Protein AF-A0A7S1WJ40-F1 (afdb_monomer_lite)

Sequence (270 aa):
IWEALALGEESLLKDADIDYFDWNGTHEKYGTPLIALVVGKATGQEVYDFATGTPEKLTERLNLMRLVLGKGASPHAKPPPQFSICKSWWKTEGDKEVENSRTPLVHFNDKSAYGVVASCLEALTNVEGDWKRELRFLRDAARILASYRPSGHAGGGLPRVPVAEGVVETWERVLSTSEGADVTIACRGGAQPAELRAHATVLRSASKVLRAMLSPAFREGSTARVEVDSDAAAVRLLLSVVYTGEEVDEADAPPDSLLAAVELAHQWDV

Radius of gyration: 26.81 Å; chains: 1; bounding box: 58×42×81 Å

Secondary structure (DSSP, 8-state):
-HHHHHHT-SHHHHTS--TTS-TT--BTTTBSHHHHHHH-EEETTEEESTTT--HHHHHHHHHHHHHHHHTT--TTPPPPTT---EE----EETTEEPTT-PPP-EE-TT--HHHHHHHHHHHHHTSSS--HHHHHHHHHHHHHHHT---TTTSSSPPPP----HHHHHHHHHHHH--TT--EEEEE-SSSS-EEEEE-HHHHHHH-HHHHHHTSTTSHHHHHTEEEESS-HHHHHHHHHHHHH-PPPPTTTS-HHHHHHHHHHHHHHT-

InterPro domains:
  IPR000210 BTB/POZ domain [PF00651] (179-263)
  IPR000210 BTB/POZ domain [PS50097] (181-246)
  IPR011333 SKP1/BTB/POZ domain superfamily [G3DSA:3.30.710.10] (164-270)
  IPR011333 SKP1/BTB/POZ domain superfamily [SSF54695] (168-261)

pLDDT: mean 90.67, std 10.85, range [34.91, 98.31]

Structure (mmCIF, N/CA/C/O backbone):
data_AF-A0A7S1WJ40-F1
#
_entry.id   AF-A0A7S1WJ40-F1
#
loop_
_atom_site.group_PDB
_atom_site.id
_atom_site.type_symbol
_atom_site.label_atom_id
_atom_site.label_alt_id
_atom_site.label_comp_id
_atom_site.label_asym_id
_atom_site.label_entity_id
_atom_site.label_seq_id
_atom_site.pdbx_PDB_ins_code
_atom_site.Cartn_x
_atom_site.Cartn_y
_atom_site.Cartn_z
_atom_site.occupancy
_atom_site.B_iso_or_equiv
_atom_site.auth_seq_id
_atom_site.auth_comp_id
_atom_site.auth_asym_id
_atom_site.auth_atom_id
_atom_site.pdbx_PDB_model_num
ATOM 1 N N . ILE A 1 1 ? -6.441 -4.301 -14.204 1.00 95.12 1 ILE A N 1
ATOM 2 C CA . ILE A 1 1 ? -5.456 -3.738 -13.244 1.00 95.12 1 ILE A CA 1
ATOM 3 C C . ILE A 1 1 ? -4.032 -4.225 -13.527 1.00 95.12 1 ILE A C 1
ATOM 5 O O . ILE A 1 1 ? -3.223 -3.402 -13.928 1.00 95.12 1 ILE A O 1
ATOM 9 N N . TRP A 1 2 ? -3.721 -5.527 -13.437 1.00 96.81 2 TRP A N 1
ATOM 10 C CA . TRP A 1 2 ? -2.373 -6.061 -13.732 1.00 96.81 2 TRP A CA 1
ATOM 11 C C . TRP A 1 2 ? -1.763 -5.587 -15.057 1.00 96.81 2 TRP A C 1
ATOM 13 O O . TRP A 1 2 ? -0.609 -5.168 -15.099 1.00 96.81 2 TRP A O 1
ATOM 23 N N . GLU A 1 3 ? -2.544 -5.609 -16.139 1.00 96.12 3 GLU A N 1
ATOM 24 C CA . GLU A 1 3 ? -2.061 -5.137 -17.438 1.00 96.12 3 GLU A CA 1
ATOM 25 C C . GLU A 1 3 ? -1.782 -3.633 -17.460 1.00 96.12 3 GLU A C 1
ATOM 27 O O . GLU A 1 3 ? -0.764 -3.225 -18.007 1.00 96.12 3 GLU A O 1
ATOM 32 N N . ALA A 1 4 ? -2.643 -2.824 -16.836 1.00 95.88 4 ALA A N 1
ATOM 33 C CA . ALA A 1 4 ? -2.462 -1.377 -16.733 1.00 95.88 4 ALA A CA 1
ATOM 34 C C . ALA A 1 4 ? -1.189 -1.029 -15.947 1.00 95.88 4 ALA A C 1
ATOM 36 O O . ALA A 1 4 ? -0.398 -0.197 -16.389 1.00 95.88 4 ALA A O 1
ATOM 37 N N . LEU A 1 5 ? -0.933 -1.744 -14.844 1.00 97.00 5 LEU A N 1
ATOM 38 C CA . LEU A 1 5 ? 0.307 -1.627 -14.073 1.00 97.00 5 LEU A CA 1
ATOM 39 C C . LEU A 1 5 ? 1.535 -1.986 -14.916 1.00 97.00 5 LEU A C 1
ATOM 41 O O . LEU A 1 5 ? 2.519 -1.255 -14.920 1.00 97.00 5 LEU A O 1
ATOM 45 N N . ALA A 1 6 ? 1.477 -3.082 -15.673 1.00 96.81 6 ALA A N 1
ATOM 46 C CA . ALA A 1 6 ? 2.592 -3.496 -16.519 1.00 96.81 6 ALA A CA 1
ATOM 47 C C . ALA A 1 6 ? 2.834 -2.535 -17.703 1.00 96.81 6 ALA A C 1
ATOM 49 O O . ALA A 1 6 ? 3.978 -2.305 -18.103 1.00 96.81 6 ALA A O 1
ATOM 50 N N . LEU A 1 7 ? 1.777 -1.930 -18.248 1.00 95.75 7 LEU A N 1
ATOM 51 C CA . LEU A 1 7 ? 1.877 -0.877 -19.264 1.00 95.75 7 LEU A CA 1
ATOM 52 C C . LEU A 1 7 ? 2.367 0.458 -18.680 1.00 95.75 7 LEU A C 1
ATOM 54 O O . LEU A 1 7 ? 3.010 1.229 -19.390 1.00 95.75 7 LEU A O 1
ATOM 58 N N . GLY A 1 8 ? 2.171 0.686 -17.379 1.00 95.25 8 GLY A N 1
ATOM 59 C CA . GLY A 1 8 ? 2.501 1.947 -16.720 1.00 95.25 8 GLY A CA 1
ATOM 60 C C . GLY A 1 8 ? 1.517 3.068 -17.055 1.00 95.25 8 GLY A C 1
ATOM 61 O O . GLY A 1 8 ? 1.914 4.226 -17.051 1.00 95.25 8 GLY A O 1
ATOM 62 N N . GLU A 1 9 ? 0.267 2.720 -17.371 1.00 93.69 9 GLU A N 1
ATOM 63 C CA . GLU A 1 9 ? -0.777 3.650 -17.818 1.00 93.69 9 GLU A CA 1
ATOM 64 C C . GLU A 1 9 ? -1.694 4.027 -16.650 1.00 93.69 9 GLU A C 1
ATOM 66 O O . GLU A 1 9 ? -2.553 3.244 -16.239 1.00 93.69 9 GLU A O 1
ATOM 71 N N . GLU A 1 10 ? -1.514 5.232 -16.105 1.00 92.31 10 GLU A N 1
ATOM 72 C CA . GLU A 1 10 ? -2.291 5.711 -14.952 1.00 92.31 10 GLU A CA 1
ATOM 73 C C . GLU A 1 10 ? -3.770 5.933 -15.291 1.00 92.31 10 GLU A C 1
ATOM 75 O O . GLU A 1 10 ? -4.644 5.669 -14.466 1.00 92.31 10 GLU A O 1
ATOM 80 N N . SER A 1 11 ? -4.064 6.358 -16.521 1.00 93.19 11 SER A N 1
ATOM 81 C CA . SER A 1 11 ? -5.431 6.572 -17.013 1.00 93.19 11 SER A CA 1
ATOM 82 C C . SER A 1 11 ? -6.296 5.315 -16.895 1.00 93.19 11 SER A C 1
ATOM 84 O O . SER A 1 11 ? -7.415 5.390 -16.402 1.00 93.19 11 SER A O 1
ATOM 86 N N . LEU A 1 12 ? -5.745 4.145 -17.233 1.00 93.00 12 LEU A N 1
ATOM 87 C CA . LEU A 1 12 ? -6.455 2.864 -17.167 1.00 93.00 12 LEU A CA 1
ATOM 88 C C . LEU A 1 12 ? -6.799 2.421 -15.737 1.00 93.00 12 LEU A C 1
ATOM 90 O O . LEU A 1 12 ? -7.616 1.518 -15.565 1.00 93.00 12 LEU A O 1
ATOM 94 N N . LEU A 1 13 ? -6.154 2.997 -14.717 1.00 92.38 13 LEU A N 1
ATOM 95 C CA . LEU A 1 13 ? -6.481 2.732 -13.315 1.00 92.38 13 LEU A CA 1
ATOM 96 C C . LEU A 1 13 ? -7.493 3.724 -12.745 1.00 92.38 13 LEU A C 1
ATOM 98 O O . LEU A 1 13 ? -8.192 3.357 -11.811 1.00 92.38 13 LEU A O 1
ATOM 102 N N . LYS A 1 14 ? -7.593 4.942 -13.292 1.00 89.06 14 LYS A N 1
ATOM 103 C CA . LYS A 1 14 ? -8.571 5.948 -12.836 1.00 89.06 14 LYS A CA 1
ATOM 104 C C . LYS A 1 14 ? -10.009 5.518 -13.097 1.00 89.06 14 LYS A C 1
ATOM 106 O O . LYS A 1 14 ? -10.880 5.803 -12.287 1.00 89.06 14 LYS A O 1
ATOM 111 N N . ASP A 1 15 ? -10.223 4.807 -14.198 1.00 85.88 15 ASP A N 1
ATOM 112 C CA . ASP A 1 15 ? -11.547 4.326 -14.598 1.00 85.88 15 ASP A CA 1
ATOM 113 C C . ASP A 1 15 ? -11.895 2.955 -13.989 1.00 85.88 15 ASP A C 1
ATOM 115 O O . ASP A 1 15 ? -13.005 2.455 -14.169 1.00 85.88 15 ASP A O 1
ATOM 119 N N . ALA A 1 16 ? -10.946 2.315 -13.299 1.00 89.50 16 ALA A N 1
ATOM 120 C CA . ALA A 1 16 ? -11.142 1.011 -12.683 1.00 89.50 16 ALA A CA 1
ATOM 121 C C . ALA A 1 16 ? -11.505 1.159 -11.201 1.00 89.50 16 ALA A C 1
ATOM 123 O O . ALA A 1 16 ? -10.914 1.962 -10.486 1.00 89.50 16 ALA A O 1
ATOM 124 N N . ASP A 1 17 ? -12.418 0.316 -10.719 1.00 88.75 17 ASP A N 1
ATOM 125 C CA . ASP A 1 17 ? -12.602 0.119 -9.283 1.00 88.75 17 ASP A CA 1
ATOM 126 C C . ASP A 1 17 ? -11.384 -0.642 -8.732 1.00 88.75 17 ASP A C 1
ATOM 128 O O . ASP A 1 17 ? -11.223 -1.852 -8.931 1.00 88.75 17 ASP A O 1
ATOM 132 N N . ILE A 1 18 ? -10.456 0.112 -8.141 1.00 92.56 18 ILE A N 1
ATOM 133 C CA . ILE A 1 18 ? -9.177 -0.393 -7.634 1.00 92.56 18 ILE A CA 1
ATOM 134 C C . ILE A 1 18 ? -9.188 -0.645 -6.123 1.00 92.56 18 ILE A C 1
ATOM 136 O O . ILE A 1 18 ? -8.170 -1.085 -5.582 1.00 92.56 18 ILE A O 1
ATOM 140 N N . ASP A 1 19 ? -10.298 -0.371 -5.437 1.00 87.00 19 ASP A N 1
ATOM 141 C CA . ASP A 1 19 ? -10.362 -0.469 -3.975 1.00 87.00 19 ASP A CA 1
ATOM 142 C C . ASP A 1 19 ? -10.437 -1.926 -3.502 1.00 87.00 19 ASP A C 1
ATOM 144 O O . ASP A 1 19 ? -9.882 -2.269 -2.461 1.00 87.00 19 ASP A O 1
ATOM 148 N N . TYR A 1 20 ? -10.985 -2.817 -4.332 1.00 85.94 20 TYR A N 1
ATOM 149 C CA . TYR A 1 20 ? -11.015 -4.263 -4.079 1.00 85.94 20 TYR A CA 1
ATOM 150 C C . TYR A 1 20 ? -9.782 -5.015 -4.593 1.00 85.94 20 TYR A C 1
ATOM 152 O O . TYR A 1 20 ? -9.710 -6.243 -4.493 1.00 85.94 20 TYR A O 1
ATOM 160 N N . PHE A 1 21 ? -8.821 -4.319 -5.199 1.00 93.50 21 PHE A N 1
ATOM 161 C CA . PHE A 1 21 ? -7.644 -4.975 -5.746 1.00 93.50 21 PHE A CA 1
ATOM 162 C C . PHE A 1 21 ? -6.661 -5.357 -4.637 1.00 93.50 21 PHE A C 1
ATOM 164 O O . PHE A 1 21 ? -6.242 -4.519 -3.842 1.00 93.50 21 PHE A O 1
ATOM 171 N N . ASP A 1 22 ? -6.237 -6.620 -4.618 1.00 92.44 22 ASP A N 1
ATOM 172 C CA . ASP A 1 22 ? -5.199 -7.080 -3.699 1.00 92.44 22 ASP A CA 1
ATOM 173 C C . ASP A 1 22 ? -3.820 -6.546 -4.125 1.00 92.44 22 ASP A C 1
ATOM 175 O O . ASP A 1 22 ? -3.121 -7.123 -4.963 1.00 92.44 22 ASP A O 1
ATOM 179 N N . TRP A 1 23 ? -3.412 -5.430 -3.520 1.00 93.88 23 TRP A N 1
ATOM 180 C CA . TRP A 1 23 ? -2.129 -4.766 -3.766 1.00 93.88 23 TRP A CA 1
ATOM 181 C C . TRP A 1 23 ? -0.905 -5.557 -3.279 1.00 93.88 23 TRP A C 1
ATOM 183 O O . TRP A 1 23 ? 0.221 -5.241 -3.670 1.00 93.88 23 TRP A O 1
ATOM 193 N N . ASN A 1 24 ? -1.103 -6.599 -2.467 1.00 93.00 24 ASN A N 1
ATOM 194 C CA . ASN A 1 24 ? -0.064 -7.568 -2.101 1.00 93.00 24 ASN A CA 1
ATOM 195 C C . ASN A 1 24 ? -0.216 -8.902 -2.843 1.00 93.00 24 ASN A C 1
ATOM 197 O O . ASN A 1 24 ? 0.594 -9.812 -2.644 1.00 93.00 24 ASN A O 1
ATOM 201 N N . GLY A 1 25 ? -1.207 -8.990 -3.729 1.00 93.31 25 GLY A N 1
ATOM 202 C CA . GLY A 1 25 ? -1.486 -10.156 -4.539 1.00 93.31 25 GLY A CA 1
ATOM 203 C C . GLY A 1 25 ? -0.318 -10.519 -5.445 1.00 93.31 25 GLY A C 1
ATOM 204 O O . GLY A 1 25 ? 0.554 -9.710 -5.778 1.00 93.31 25 GLY A O 1
ATOM 205 N N . THR A 1 26 ? -0.311 -11.775 -5.870 1.00 96.69 26 THR A N 1
ATOM 206 C CA . THR A 1 26 ? 0.706 -12.320 -6.767 1.00 96.69 26 THR A CA 1
ATOM 207 C C . THR A 1 26 ? 0.071 -12.803 -8.064 1.00 96.69 26 THR A C 1
ATOM 209 O O . THR A 1 26 ? -1.088 -13.209 -8.096 1.00 96.69 26 THR A O 1
ATOM 212 N N . HIS A 1 27 ? 0.826 -12.738 -9.158 1.00 97.44 27 HIS A N 1
ATOM 213 C CA . HIS A 1 27 ? 0.365 -13.116 -10.487 1.00 97.44 27 HIS A CA 1
ATOM 214 C C . HIS A 1 27 ? 1.464 -13.858 -11.249 1.00 97.44 27 HIS A C 1
ATOM 216 O O . HIS A 1 27 ? 2.591 -13.377 -11.351 1.00 97.44 27 HIS A O 1
ATOM 222 N N . GLU A 1 28 ? 1.131 -14.990 -11.870 1.00 96.94 28 GLU A N 1
ATOM 223 C CA . GLU A 1 28 ? 2.096 -15.862 -12.563 1.00 96.94 28 GLU A CA 1
ATOM 224 C C . GLU A 1 28 ? 2.873 -15.135 -13.670 1.00 96.94 28 GLU A C 1
ATOM 226 O O . GLU A 1 28 ? 4.070 -15.326 -13.833 1.00 96.94 28 GLU A O 1
ATOM 231 N N . LYS A 1 29 ? 2.205 -14.246 -14.413 1.00 96.56 29 LYS A N 1
ATOM 232 C CA . LYS A 1 29 ? 2.824 -13.448 -15.488 1.00 96.56 29 LYS A CA 1
ATOM 233 C C . LYS A 1 29 ? 3.527 -12.160 -15.036 1.00 96.56 29 LYS A C 1
ATOM 235 O O . LYS A 1 29 ? 4.477 -11.735 -15.684 1.00 96.56 29 LYS A O 1
ATOM 240 N N . TYR A 1 30 ? 3.041 -11.506 -13.981 1.00 97.12 30 TYR A N 1
ATOM 241 C CA . TYR A 1 30 ? 3.430 -10.127 -13.641 1.00 97.12 30 TYR A CA 1
ATOM 242 C C . TYR A 1 30 ? 4.177 -10.015 -12.306 1.00 97.12 30 TYR A C 1
ATOM 244 O O . TYR A 1 30 ? 4.734 -8.963 -12.003 1.00 97.12 30 TYR A O 1
ATOM 252 N N . GLY A 1 31 ? 4.230 -11.095 -11.525 1.00 97.44 31 GLY A N 1
ATOM 253 C CA . GLY A 1 31 ? 4.861 -11.121 -10.216 1.00 97.44 31 GLY A CA 1
ATOM 254 C C . GLY A 1 31 ? 3.986 -10.418 -9.187 1.00 97.44 31 GLY A C 1
ATOM 255 O O . GLY A 1 31 ? 2.873 -10.860 -8.926 1.00 97.44 31 GLY A O 1
ATOM 256 N N . THR A 1 32 ? 4.485 -9.333 -8.606 1.00 97.88 32 THR A N 1
ATOM 257 C CA . THR A 1 32 ? 3.731 -8.447 -7.702 1.00 97.88 32 THR A CA 1
ATOM 258 C C . THR A 1 32 ? 3.386 -7.131 -8.411 1.00 97.88 32 THR A C 1
ATOM 260 O O . THR A 1 32 ? 3.992 -6.831 -9.445 1.00 97.88 32 THR A O 1
ATOM 263 N N . PRO A 1 33 ? 2.455 -6.301 -7.899 1.00 97.94 33 PRO A N 1
ATOM 264 C CA . PRO A 1 33 ? 2.061 -5.054 -8.568 1.00 97.94 33 PRO A CA 1
ATOM 265 C C . PRO A 1 33 ? 3.244 -4.110 -8.829 1.00 97.94 33 PRO A C 1
ATOM 267 O O . PRO A 1 33 ? 3.354 -3.506 -9.896 1.00 97.94 33 PRO A O 1
ATOM 270 N N . LEU A 1 34 ? 4.184 -4.044 -7.881 1.00 98.12 34 LEU A N 1
ATOM 271 C CA . LEU A 1 34 ? 5.411 -3.256 -8.011 1.00 98.12 34 LEU A CA 1
ATOM 272 C C . LEU A 1 34 ? 6.397 -3.870 -9.014 1.00 98.12 34 LEU A C 1
ATOM 274 O O . LEU A 1 34 ? 7.020 -3.135 -9.779 1.00 98.12 34 LEU A O 1
ATOM 278 N N . ILE A 1 35 ? 6.523 -5.203 -9.064 1.00 98.19 35 ILE A N 1
ATOM 279 C CA . ILE A 1 35 ? 7.350 -5.877 -10.080 1.00 98.19 35 ILE A CA 1
ATOM 280 C C . ILE A 1 35 ? 6.783 -5.618 -11.479 1.00 98.19 35 ILE A C 1
ATOM 282 O O . ILE A 1 35 ? 7.554 -5.309 -12.386 1.00 98.19 35 ILE A O 1
ATOM 286 N N . ALA A 1 36 ? 5.459 -5.660 -11.649 1.00 97.94 36 ALA A N 1
ATOM 287 C CA . ALA A 1 36 ? 4.796 -5.363 -12.917 1.00 97.94 36 ALA A CA 1
ATOM 288 C C . ALA A 1 36 ? 5.160 -3.960 -13.439 1.00 97.94 36 ALA A C 1
ATOM 290 O O . ALA A 1 36 ? 5.503 -3.810 -14.612 1.00 97.94 36 ALA A O 1
ATOM 291 N N . LEU A 1 37 ? 5.166 -2.950 -12.561 1.00 97.62 37 LEU A N 1
ATOM 292 C CA . LEU A 1 37 ? 5.535 -1.569 -12.900 1.00 97.62 37 LEU A CA 1
ATOM 293 C C . LEU A 1 37 ? 7.007 -1.410 -13.301 1.00 97.62 37 LEU A C 1
ATOM 295 O O . LEU A 1 37 ? 7.314 -0.620 -14.197 1.00 97.62 37 LEU A O 1
ATOM 299 N N . VAL A 1 38 ? 7.919 -2.139 -12.648 1.00 96.75 38 VAL A N 1
ATOM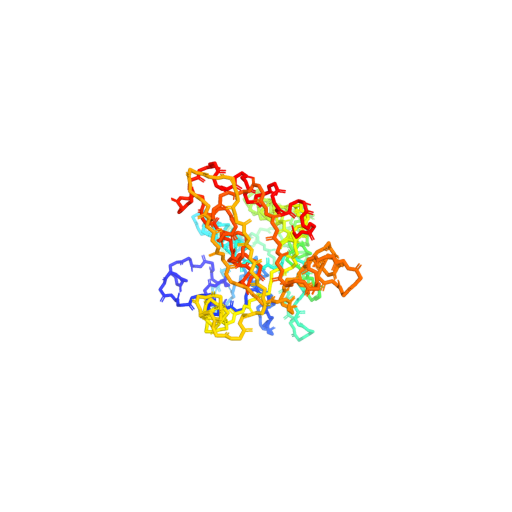 300 C CA . VAL A 1 38 ? 9.357 -2.075 -12.955 1.00 96.75 38 VAL A CA 1
ATOM 301 C C . VAL A 1 38 ? 9.678 -2.855 -14.228 1.00 96.75 38 VAL A C 1
ATOM 303 O O . VAL A 1 38 ? 10.334 -2.331 -15.121 1.00 96.75 38 VAL A O 1
ATOM 306 N N . VAL A 1 39 ? 9.230 -4.107 -14.327 1.00 95.94 39 VAL A N 1
ATOM 307 C CA . VAL A 1 39 ? 9.586 -5.001 -15.439 1.00 95.94 39 VAL A CA 1
ATOM 308 C C . VAL A 1 39 ? 8.837 -4.629 -16.714 1.00 95.94 39 VAL A C 1
ATOM 310 O O . VAL A 1 39 ? 9.395 -4.741 -17.805 1.00 95.94 39 VAL A O 1
ATOM 313 N N . GLY A 1 40 ? 7.595 -4.168 -16.595 1.00 95.19 40 GLY A N 1
ATOM 314 C CA . GLY A 1 40 ? 6.777 -3.770 -17.727 1.00 95.19 40 GLY A CA 1
ATOM 315 C C . GLY A 1 40 ? 6.132 -4.933 -18.494 1.00 95.19 40 GLY A C 1
ATOM 316 O O . GLY A 1 40 ? 6.102 -6.073 -18.027 1.00 95.19 40 GLY A O 1
ATOM 317 N N . LYS A 1 41 ? 5.611 -4.655 -19.694 1.00 94.50 41 LYS A N 1
ATOM 318 C CA . LYS A 1 41 ? 4.922 -5.625 -20.570 1.00 94.50 41 LYS A CA 1
ATOM 319 C C . LYS A 1 41 ? 5.548 -5.627 -21.963 1.00 94.50 41 LYS A C 1
ATOM 321 O O . LYS A 1 41 ? 5.903 -4.577 -22.480 1.00 94.50 41 LYS A O 1
ATOM 326 N N . ALA A 1 42 ? 5.654 -6.797 -22.583 1.00 89.06 42 ALA A N 1
ATOM 327 C CA . ALA A 1 42 ? 5.902 -6.915 -24.019 1.00 89.06 42 ALA A CA 1
ATOM 328 C C . ALA A 1 42 ? 4.596 -7.321 -24.716 1.00 89.06 42 ALA A C 1
ATOM 330 O O . ALA A 1 42 ? 3.915 -8.246 -24.259 1.00 89.06 42 ALA A O 1
ATOM 331 N N . THR A 1 43 ? 4.244 -6.623 -25.794 1.00 87.75 43 THR A N 1
ATOM 332 C CA . THR A 1 43 ? 3.016 -6.834 -26.564 1.00 87.75 43 THR A CA 1
ATOM 333 C C . THR A 1 43 ? 3.359 -6.848 -28.054 1.00 87.75 43 THR A C 1
ATOM 335 O O . THR A 1 43 ? 3.524 -5.806 -28.679 1.00 87.75 43 THR A O 1
ATOM 338 N N . GLY A 1 44 ? 3.496 -8.043 -28.635 1.00 87.12 44 GLY A N 1
ATOM 339 C CA . GLY A 1 44 ? 3.899 -8.187 -30.036 1.00 87.12 44 GLY A CA 1
ATOM 340 C C . GLY A 1 44 ? 5.315 -7.659 -30.277 1.00 87.12 44 GLY A C 1
ATOM 341 O O . GLY A 1 44 ? 6.267 -8.187 -29.708 1.00 87.12 44 GLY A O 1
ATOM 342 N N . GLN A 1 45 ? 5.442 -6.632 -31.120 1.00 82.19 45 GLN A N 1
ATOM 343 C CA . GLN A 1 45 ? 6.720 -5.972 -31.421 1.00 82.19 45 GLN A CA 1
ATOM 344 C C . GLN A 1 45 ? 7.063 -4.838 -30.447 1.00 82.19 45 GLN A C 1
ATOM 346 O O . GLN A 1 45 ? 8.182 -4.333 -30.470 1.00 82.19 45 GLN A O 1
ATOM 351 N N . GLU A 1 46 ? 6.129 -4.444 -29.583 1.00 88.31 46 GLU A N 1
ATOM 352 C CA . GLU A 1 46 ? 6.316 -3.319 -28.676 1.00 88.31 46 GLU A CA 1
ATOM 353 C C . GLU A 1 46 ? 6.676 -3.799 -27.273 1.00 88.31 46 GLU A C 1
ATOM 355 O O . GLU A 1 46 ? 6.071 -4.721 -26.717 1.00 88.31 46 GLU A O 1
ATOM 360 N N . VAL A 1 47 ? 7.663 -3.142 -26.672 1.00 90.19 47 VAL A N 1
ATOM 361 C CA . VAL A 1 47 ? 8.044 -3.350 -25.277 1.00 90.19 47 VAL A CA 1
ATOM 362 C C . VAL A 1 47 ? 7.735 -2.070 -24.521 1.00 90.19 47 VAL A C 1
ATOM 364 O O . VAL A 1 47 ? 8.174 -0.994 -24.909 1.00 90.19 47 VAL A O 1
ATOM 367 N N . TYR A 1 48 ? 6.990 -2.204 -23.433 1.00 92.81 48 TYR A N 1
ATOM 368 C CA . TYR A 1 48 ? 6.588 -1.134 -22.532 1.00 92.81 48 TYR A CA 1
ATOM 369 C C . TYR A 1 48 ? 7.305 -1.342 -21.203 1.00 92.81 48 TYR A C 1
ATOM 371 O O . TYR A 1 48 ? 6.790 -2.033 -20.320 1.00 92.81 48 TYR A O 1
ATOM 379 N N . ASP A 1 49 ? 8.509 -0.795 -21.065 1.00 94.06 49 ASP A N 1
ATOM 380 C CA . ASP A 1 49 ? 9.271 -0.815 -19.818 1.00 94.06 49 ASP A CA 1
ATOM 381 C C . ASP A 1 49 ? 10.064 0.484 -19.616 1.00 94.06 49 ASP A C 1
ATOM 383 O O . ASP A 1 49 ? 9.869 1.476 -20.322 1.00 94.06 49 ASP A O 1
ATOM 387 N N . PHE A 1 50 ? 10.929 0.513 -18.601 1.00 93.88 50 PHE A N 1
ATOM 388 C CA . PHE A 1 50 ? 11.698 1.712 -18.282 1.00 93.88 50 PHE A CA 1
ATOM 389 C C . PHE A 1 50 ? 12.790 2.050 -19.312 1.00 93.88 50 PHE A C 1
ATOM 391 O O . PHE A 1 50 ? 13.299 3.170 -19.299 1.00 93.88 50 PHE A O 1
ATOM 398 N N . ALA A 1 51 ? 13.187 1.103 -20.168 1.00 93.31 51 ALA A N 1
ATOM 399 C CA . ALA A 1 51 ? 14.225 1.315 -21.172 1.00 93.31 51 ALA A CA 1
ATOM 400 C C . ALA A 1 51 ? 13.649 1.909 -22.464 1.00 93.31 51 ALA A C 1
ATOM 402 O O . ALA A 1 51 ? 14.307 2.721 -23.118 1.00 93.31 51 ALA A O 1
ATOM 403 N N . THR A 1 52 ? 12.414 1.545 -22.812 1.00 91.19 52 THR A N 1
ATOM 404 C CA . THR A 1 52 ? 11.724 2.029 -24.019 1.00 91.19 52 THR A CA 1
ATOM 405 C C . THR A 1 52 ? 10.810 3.231 -23.771 1.00 91.19 52 THR A C 1
ATOM 407 O O . THR A 1 52 ? 10.449 3.926 -24.718 1.00 91.19 52 THR A O 1
ATOM 410 N N . GLY A 1 53 ? 10.453 3.514 -22.514 1.00 90.38 53 GLY A N 1
ATOM 411 C CA . GLY A 1 53 ? 9.533 4.594 -22.155 1.00 90.38 53 GLY A CA 1
ATOM 412 C C . GLY A 1 53 ? 10.037 6.007 -22.481 1.00 90.38 53 GLY A C 1
ATOM 413 O O . GLY A 1 53 ? 11.225 6.326 -22.355 1.00 90.38 53 GLY A O 1
ATOM 414 N N . THR A 1 54 ? 9.105 6.890 -22.853 1.00 93.75 54 THR A N 1
ATOM 415 C CA . THR A 1 54 ? 9.357 8.339 -22.923 1.00 93.75 54 THR A CA 1
ATOM 416 C C . THR A 1 54 ? 9.513 8.926 -21.511 1.00 93.75 54 THR A C 1
ATOM 418 O O . THR A 1 54 ? 9.051 8.316 -20.542 1.00 93.75 54 THR A O 1
ATOM 421 N N . PRO A 1 55 ? 10.145 10.103 -21.338 1.00 94.38 55 PRO A N 1
ATOM 422 C CA . PRO A 1 55 ? 10.266 10.750 -20.026 1.00 94.38 55 PRO A CA 1
ATOM 423 C C . PRO A 1 55 ? 8.928 10.926 -19.286 1.00 94.38 55 PRO A C 1
ATOM 425 O O . PRO A 1 55 ? 8.864 10.771 -18.064 1.00 94.38 55 PRO A O 1
ATOM 428 N N . GLU A 1 56 ? 7.853 11.191 -20.024 1.00 94.50 56 GLU A N 1
ATOM 429 C CA . GLU A 1 56 ? 6.493 11.336 -19.501 1.00 94.50 56 GLU A CA 1
ATOM 430 C C . GLU A 1 56 ? 5.993 9.996 -18.955 1.00 94.50 56 GLU A C 1
ATOM 432 O O . GLU A 1 56 ? 5.590 9.915 -17.795 1.00 94.50 56 GLU A O 1
ATOM 437 N N . LYS A 1 57 ? 6.144 8.911 -19.729 1.00 94.31 57 LYS A N 1
ATOM 438 C CA . LYS A 1 57 ? 5.768 7.554 -19.300 1.00 94.31 57 LYS A CA 1
ATOM 439 C C . LYS A 1 57 ? 6.579 7.056 -18.109 1.00 94.31 57 LYS A C 1
ATOM 441 O O . LYS A 1 57 ? 6.052 6.357 -17.246 1.00 94.31 57 LYS A O 1
ATOM 446 N N . LEU A 1 58 ? 7.856 7.427 -18.018 1.00 95.62 58 LEU A N 1
ATOM 447 C CA . LEU A 1 58 ? 8.672 7.128 -16.839 1.00 95.62 58 LEU A CA 1
ATOM 448 C C . LEU A 1 58 ? 8.153 7.865 -15.600 1.00 95.62 58 LEU A C 1
ATOM 450 O O . LEU A 1 58 ? 8.114 7.285 -14.516 1.00 95.62 58 LEU A O 1
ATOM 454 N N . THR A 1 59 ? 7.715 9.113 -15.759 1.00 96.00 59 THR A N 1
ATOM 455 C CA . THR A 1 59 ? 7.128 9.903 -14.669 1.00 96.00 59 THR A CA 1
ATOM 456 C C . THR A 1 59 ? 5.795 9.308 -14.211 1.00 96.00 59 THR A C 1
ATOM 458 O O . THR A 1 59 ? 5.604 9.115 -13.009 1.00 96.00 59 THR A O 1
ATOM 461 N N . GLU A 1 60 ? 4.919 8.927 -15.146 1.00 95.62 60 GLU A N 1
ATOM 462 C CA . GLU A 1 60 ? 3.664 8.212 -14.859 1.00 95.62 60 GLU A CA 1
ATOM 463 C C . GLU A 1 60 ? 3.926 6.908 -14.093 1.00 95.62 60 GLU A C 1
ATOM 465 O O . GLU A 1 60 ? 3.311 6.661 -13.057 1.00 95.62 60 GLU A O 1
ATOM 470 N N . ARG A 1 61 ? 4.915 6.108 -14.510 1.00 97.06 61 ARG A N 1
ATOM 471 C CA . ARG A 1 61 ? 5.302 4.881 -13.789 1.00 97.06 61 ARG A CA 1
ATOM 472 C C . ARG A 1 61 ? 5.771 5.147 -12.361 1.00 97.06 61 ARG A C 1
ATOM 474 O O . ARG A 1 61 ? 5.423 4.383 -11.463 1.00 97.06 61 ARG A O 1
ATOM 481 N N . LEU A 1 62 ? 6.542 6.210 -12.124 1.00 97.50 62 LEU A N 1
ATOM 482 C CA . LEU A 1 62 ? 6.957 6.586 -10.768 1.00 97.50 62 LEU A CA 1
ATOM 483 C C . LEU A 1 62 ? 5.759 7.043 -9.920 1.00 97.50 62 LEU A C 1
ATOM 485 O O . LEU A 1 62 ? 5.688 6.704 -8.740 1.00 97.50 62 LEU A O 1
ATOM 489 N N . ASN A 1 63 ? 4.804 7.770 -10.504 1.00 96.25 63 ASN A N 1
ATOM 490 C CA . ASN A 1 63 ? 3.562 8.151 -9.824 1.00 96.25 63 ASN A CA 1
ATOM 491 C C . ASN A 1 63 ? 2.718 6.924 -9.473 1.00 96.25 63 ASN A C 1
ATOM 493 O O . ASN A 1 63 ? 2.270 6.798 -8.334 1.00 96.25 63 ASN A O 1
ATOM 497 N N . LEU A 1 64 ? 2.604 5.972 -10.397 1.00 96.88 64 LEU A N 1
ATOM 498 C CA . LEU A 1 64 ? 1.956 4.692 -10.147 1.00 96.88 64 LEU A CA 1
ATOM 499 C C . LEU A 1 64 ? 2.639 3.907 -9.031 1.00 96.88 64 LEU A C 1
ATOM 501 O O . LEU A 1 64 ? 1.949 3.391 -8.163 1.00 96.88 64 LEU A O 1
ATOM 505 N N . MET A 1 65 ? 3.973 3.860 -8.973 1.00 97.44 65 MET A N 1
ATOM 506 C CA . MET A 1 65 ? 4.658 3.215 -7.844 1.00 97.44 65 MET A CA 1
ATOM 507 C C . MET A 1 65 ? 4.282 3.853 -6.503 1.00 97.44 65 MET A C 1
ATOM 509 O O . MET A 1 65 ? 4.058 3.127 -5.538 1.00 97.44 65 MET A O 1
ATOM 513 N N . ARG A 1 66 ? 4.170 5.188 -6.433 1.00 95.38 66 ARG A N 1
ATOM 514 C CA . ARG A 1 66 ? 3.721 5.878 -5.210 1.00 95.38 66 ARG A CA 1
ATOM 515 C C . ARG A 1 66 ? 2.280 5.523 -4.855 1.00 95.38 66 ARG A C 1
ATOM 517 O O . ARG A 1 66 ? 2.016 5.233 -3.695 1.00 95.38 66 ARG A O 1
ATOM 524 N N . LEU A 1 67 ? 1.380 5.503 -5.839 1.00 93.81 67 LEU A N 1
ATOM 525 C CA . LEU A 1 67 ? -0.018 5.115 -5.645 1.00 93.81 67 LEU A CA 1
ATOM 526 C C . LEU A 1 67 ? -0.128 3.680 -5.112 1.00 93.81 67 LEU A C 1
ATOM 528 O O . LEU A 1 67 ? -0.791 3.441 -4.109 1.00 93.81 67 LEU A O 1
ATOM 532 N N . VAL A 1 68 ? 0.565 2.739 -5.754 1.00 94.50 68 VAL A N 1
ATOM 533 C CA . VAL A 1 68 ? 0.554 1.315 -5.397 1.00 94.50 68 VAL A CA 1
ATOM 534 C C . VAL A 1 68 ? 1.127 1.081 -3.996 1.00 94.50 68 VAL A C 1
ATOM 536 O O . VAL A 1 68 ? 0.558 0.311 -3.224 1.00 94.50 68 VAL A O 1
ATOM 539 N N . LEU A 1 69 ? 2.204 1.784 -3.625 1.00 92.94 69 LEU A N 1
ATOM 540 C CA . LEU A 1 69 ? 2.717 1.769 -2.249 1.00 92.94 69 LEU A CA 1
ATOM 541 C C . LEU A 1 69 ? 1.722 2.383 -1.256 1.00 92.94 69 LEU A C 1
ATOM 543 O O . LEU A 1 69 ? 1.519 1.818 -0.186 1.00 92.94 69 LEU A O 1
ATOM 547 N N . GLY A 1 70 ? 1.084 3.504 -1.607 1.00 90.62 70 GLY A N 1
ATOM 548 C CA . GLY A 1 70 ? 0.067 4.160 -0.777 1.00 90.62 70 GLY A CA 1
ATOM 549 C C . GLY A 1 70 ? -1.167 3.288 -0.539 1.00 90.62 70 GLY A C 1
ATOM 550 O O . GLY A 1 70 ? -1.764 3.344 0.529 1.00 90.62 70 GLY A O 1
ATOM 551 N N . LYS A 1 71 ? -1.496 2.412 -1.495 1.00 90.00 71 LYS A N 1
ATOM 552 C CA . LYS A 1 71 ? -2.539 1.387 -1.370 1.00 90.00 71 LYS A CA 1
ATOM 553 C C . LYS A 1 71 ? -2.075 0.113 -0.634 1.00 90.00 71 LYS A C 1
ATOM 555 O O . LYS A 1 71 ? -2.826 -0.851 -0.533 1.00 90.00 71 LYS A O 1
ATOM 560 N N . GLY A 1 72 ? -0.854 0.100 -0.093 1.00 89.50 72 GLY A N 1
ATOM 561 C CA . GLY A 1 72 ? -0.366 -0.944 0.812 1.00 89.50 72 GLY A CA 1
ATOM 562 C C . GLY A 1 72 ? 0.459 -2.056 0.164 1.00 89.50 72 GLY A C 1
ATOM 563 O O . GLY A 1 72 ? 0.795 -3.022 0.852 1.00 89.50 72 GLY A O 1
ATOM 564 N N . ALA A 1 73 ? 0.825 -1.949 -1.118 1.00 93.25 73 ALA A N 1
ATOM 565 C CA . ALA A 1 73 ? 1.700 -2.934 -1.749 1.00 93.25 73 ALA A CA 1
ATOM 566 C C . ALA A 1 73 ? 3.067 -2.996 -1.056 1.00 93.25 73 ALA A C 1
ATOM 568 O O . ALA A 1 73 ? 3.726 -1.976 -0.848 1.00 93.25 73 ALA A O 1
ATOM 569 N N . SER A 1 74 ? 3.538 -4.200 -0.747 1.00 93.75 74 SER A N 1
ATOM 570 C CA . SER A 1 74 ? 4.845 -4.394 -0.129 1.00 93.75 74 SER A CA 1
ATOM 571 C C . SER A 1 74 ? 5.958 -4.499 -1.181 1.00 93.75 74 SER A C 1
ATOM 573 O O . SER A 1 74 ? 5.925 -5.389 -2.036 1.00 93.75 74 SER A O 1
ATOM 575 N N . PRO A 1 75 ? 7.024 -3.679 -1.098 1.00 96.06 75 PRO A N 1
ATOM 576 C CA . PRO A 1 75 ? 8.194 -3.804 -1.966 1.00 96.06 75 PRO A CA 1
ATOM 577 C C . PRO A 1 75 ? 9.047 -5.039 -1.638 1.00 96.06 75 PRO A C 1
ATOM 579 O O . PRO A 1 75 ? 9.951 -5.383 -2.403 1.00 96.06 75 PRO A O 1
ATOM 582 N N . HIS A 1 76 ? 8.770 -5.699 -0.508 1.00 94.94 76 HIS A N 1
ATOM 583 C CA . HIS A 1 76 ? 9.412 -6.938 -0.070 1.00 94.94 76 HIS A CA 1
ATOM 584 C C . HIS A 1 76 ? 8.630 -8.189 -0.482 1.00 94.94 76 HIS A C 1
ATOM 586 O O . HIS A 1 76 ? 9.187 -9.284 -0.397 1.00 94.94 76 HIS A O 1
ATOM 592 N N . ALA A 1 77 ? 7.382 -8.040 -0.946 1.00 94.38 77 ALA A N 1
ATOM 593 C CA . ALA A 1 77 ? 6.599 -9.155 -1.457 1.00 94.38 77 ALA A CA 1
ATOM 594 C C . ALA A 1 77 ? 7.344 -9.841 -2.607 1.00 94.38 77 ALA A C 1
ATOM 596 O O . ALA A 1 77 ? 7.914 -9.189 -3.493 1.00 94.38 77 ALA A O 1
ATOM 597 N N . LYS A 1 78 ? 7.347 -11.172 -2.565 1.00 95.88 78 LYS A N 1
ATOM 598 C CA . LYS A 1 78 ? 7.966 -12.021 -3.576 1.00 95.88 78 LYS A CA 1
ATOM 599 C C . LYS A 1 78 ? 6.905 -12.524 -4.557 1.00 95.88 78 LYS A C 1
ATOM 601 O O . LYS A 1 78 ? 5.763 -12.743 -4.153 1.00 95.88 78 LYS A O 1
ATOM 606 N N . PRO A 1 79 ? 7.264 -12.694 -5.836 1.00 97.19 79 PRO A N 1
ATOM 607 C CA . PRO A 1 79 ? 6.364 -13.258 -6.828 1.00 97.19 79 PRO A CA 1
ATOM 608 C C . PRO A 1 79 ? 6.121 -14.755 -6.548 1.00 97.19 79 PRO A C 1
ATOM 610 O O . PRO A 1 79 ? 6.868 -15.366 -5.778 1.00 97.19 79 PRO A O 1
ATOM 613 N N . PRO A 1 80 ? 5.100 -15.372 -7.167 1.00 96.81 80 PRO A N 1
ATOM 614 C CA . PRO A 1 80 ? 4.816 -16.785 -6.958 1.00 96.81 80 PRO A CA 1
ATOM 615 C C . PRO A 1 80 ? 5.892 -17.653 -7.647 1.00 96.81 80 PRO A C 1
ATOM 617 O O . PRO A 1 80 ? 6.526 -17.185 -8.594 1.00 96.81 80 PRO A O 1
ATOM 620 N N . PRO A 1 81 ? 6.117 -18.917 -7.238 1.00 95.94 81 PRO A N 1
ATOM 621 C CA . PRO A 1 81 ? 7.173 -19.767 -7.808 1.00 95.94 81 PRO A CA 1
ATOM 622 C C . PRO A 1 81 ? 7.086 -19.976 -9.330 1.00 95.94 81 PRO A C 1
ATOM 624 O O . PRO A 1 81 ? 8.098 -20.231 -9.976 1.00 95.94 81 PRO A O 1
ATOM 627 N N . GLN A 1 82 ? 5.883 -19.872 -9.903 1.00 96.69 82 GLN A N 1
ATOM 628 C CA . GLN A 1 82 ? 5.621 -19.998 -11.340 1.00 96.69 82 GLN A CA 1
ATOM 629 C C . GLN A 1 82 ? 6.036 -18.750 -12.131 1.00 96.69 82 GLN A C 1
ATOM 631 O O . GLN A 1 82 ? 6.156 -18.813 -13.354 1.00 96.69 82 GLN A O 1
ATOM 636 N N . PHE A 1 83 ? 6.244 -17.613 -11.459 1.00 96.62 83 PHE A N 1
ATOM 637 C CA . PHE A 1 83 ? 6.672 -16.389 -12.120 1.00 96.62 83 PHE A CA 1
ATOM 638 C C . PHE A 1 83 ? 8.109 -16.521 -12.591 1.00 96.62 83 PHE A C 1
ATOM 640 O O . PHE A 1 83 ? 9.056 -16.509 -11.801 1.00 96.62 83 PHE A O 1
ATOM 647 N N . SER A 1 84 ? 8.248 -16.589 -13.912 1.00 95.31 84 SER A N 1
ATOM 648 C CA . SER A 1 84 ? 9.535 -16.614 -14.571 1.00 95.31 84 SER A CA 1
ATOM 649 C C . SER A 1 84 ? 9.585 -15.607 -15.695 1.00 95.31 84 SER A C 1
ATOM 651 O O . SER A 1 84 ? 9.006 -15.791 -16.763 1.00 95.31 84 SER A O 1
ATOM 653 N N . ILE A 1 85 ? 10.292 -14.512 -15.436 1.00 95.25 85 ILE A N 1
ATOM 654 C CA . ILE A 1 85 ? 10.603 -13.523 -16.452 1.00 95.25 85 ILE A CA 1
ATOM 655 C C . ILE A 1 85 ? 12.090 -13.197 -16.384 1.00 95.25 85 ILE A C 1
ATOM 657 O O . ILE A 1 85 ? 12.701 -13.128 -15.309 1.00 95.25 85 ILE A O 1
ATOM 661 N N . CYS A 1 86 ? 12.682 -13.038 -17.558 1.00 95.69 86 CYS A N 1
ATOM 662 C CA . CYS A 1 86 ? 14.049 -12.591 -17.723 1.00 95.69 86 CYS A CA 1
ATOM 663 C C . CYS A 1 86 ? 14.101 -11.513 -18.802 1.00 95.69 86 CYS A C 1
ATOM 665 O O . CYS A 1 86 ? 13.300 -11.521 -19.740 1.00 95.69 86 CYS A O 1
ATOM 667 N N . LYS A 1 87 ? 15.009 -10.550 -18.644 1.00 95.75 87 LYS A N 1
ATOM 668 C CA . LYS A 1 87 ? 15.188 -9.457 -19.604 1.00 95.75 87 LYS A CA 1
ATOM 669 C C . LYS A 1 87 ? 16.658 -9.137 -19.820 1.00 95.75 87 LYS A C 1
ATOM 671 O O . LYS A 1 87 ? 17.472 -9.263 -18.912 1.00 95.75 87 LYS A O 1
ATOM 676 N N . SER A 1 88 ? 16.961 -8.696 -21.030 1.00 95.56 88 SER A N 1
ATOM 677 C CA . SER A 1 88 ? 18.193 -7.997 -21.381 1.00 95.56 88 SER A CA 1
ATOM 678 C C . SER A 1 88 ? 17.808 -6.765 -22.187 1.00 95.56 88 SER A C 1
ATOM 680 O O . SER A 1 88 ? 16.856 -6.836 -22.967 1.00 95.56 88 SER A O 1
ATOM 682 N N . TRP A 1 89 ? 18.554 -5.682 -22.038 1.00 95.12 89 TRP A N 1
ATOM 683 C CA . TRP A 1 89 ? 18.353 -4.443 -22.781 1.00 95.12 89 TRP A CA 1
ATOM 684 C C . TRP A 1 89 ? 19.600 -4.124 -23.596 1.00 95.12 89 TRP A C 1
ATOM 686 O O . TRP A 1 89 ? 20.689 -4.583 -23.269 1.00 95.12 89 TRP A O 1
ATOM 696 N N . TRP A 1 90 ? 19.436 -3.359 -24.665 1.00 95.00 90 TRP A N 1
ATOM 697 C CA . TRP A 1 90 ? 20.518 -2.848 -25.505 1.00 95.00 90 TRP A CA 1
ATOM 698 C C . TRP A 1 90 ? 20.081 -1.505 -26.096 1.00 95.00 90 TRP A C 1
ATOM 700 O O . TRP A 1 90 ? 18.889 -1.182 -26.097 1.00 95.00 90 TRP A O 1
ATOM 710 N N . LYS A 1 91 ? 21.033 -0.693 -26.556 1.00 92.06 91 LYS A N 1
ATOM 711 C CA . LYS A 1 91 ? 20.748 0.569 -27.251 1.00 92.06 91 LYS A CA 1
ATOM 712 C C . LYS A 1 91 ? 20.747 0.329 -28.756 1.00 92.06 91 LYS A C 1
ATOM 714 O O . LYS A 1 91 ? 21.499 -0.499 -29.265 1.00 92.06 91 LYS A O 1
ATOM 719 N N . THR A 1 92 ? 19.917 1.079 -29.466 1.00 89.06 92 THR A N 1
ATOM 720 C CA . THR A 1 92 ? 19.858 1.071 -30.929 1.00 89.06 92 THR A CA 1
ATOM 721 C C . THR A 1 92 ? 20.099 2.478 -31.457 1.00 89.06 92 THR A C 1
ATOM 723 O O . THR A 1 92 ? 19.541 3.441 -30.929 1.00 89.06 92 THR A O 1
ATOM 726 N N . GLU A 1 93 ? 20.907 2.598 -32.504 1.00 85.69 93 GLU A N 1
ATOM 727 C CA . GLU A 1 93 ? 21.095 3.827 -33.274 1.00 85.69 93 GLU A CA 1
ATOM 728 C C . GLU A 1 93 ? 20.628 3.560 -34.712 1.00 85.69 93 GLU A C 1
ATOM 730 O O . GLU A 1 93 ? 21.272 2.839 -35.480 1.00 85.69 93 GLU A O 1
ATOM 735 N N . GLY A 1 94 ? 19.437 4.063 -35.052 1.00 85.12 94 GLY A N 1
ATOM 736 C CA . GLY A 1 94 ? 18.702 3.596 -36.231 1.00 85.12 94 GLY A CA 1
ATOM 737 C C . GLY A 1 94 ? 18.347 2.110 -36.101 1.00 85.12 94 GLY A C 1
ATOM 738 O O . GLY A 1 94 ? 17.868 1.679 -35.054 1.00 85.12 94 GLY A O 1
ATOM 739 N N . ASP A 1 95 ? 18.636 1.329 -37.143 1.00 79.25 95 ASP A N 1
ATOM 740 C CA . ASP A 1 95 ? 18.360 -0.117 -37.182 1.00 79.25 95 ASP A CA 1
ATOM 741 C C . ASP A 1 95 ? 19.505 -0.979 -36.616 1.00 79.25 95 ASP A C 1
ATOM 743 O O . ASP A 1 95 ? 19.454 -2.209 -36.686 1.00 79.25 95 ASP A O 1
ATOM 747 N N . LYS A 1 96 ? 20.574 -0.360 -36.094 1.00 83.19 96 LYS A N 1
ATOM 748 C CA . LYS A 1 96 ? 21.758 -1.075 -35.600 1.00 83.19 96 LYS A CA 1
ATOM 749 C C . LYS A 1 96 ? 21.837 -1.038 -34.082 1.00 83.19 96 LYS A C 1
ATOM 751 O O . LYS A 1 96 ? 21.674 0.008 -33.460 1.00 83.19 96 LYS A O 1
ATOM 756 N N . GLU A 1 97 ? 22.130 -2.193 -33.497 1.00 87.00 97 GLU A N 1
ATOM 757 C CA . GLU A 1 97 ? 22.503 -2.304 -32.090 1.00 87.00 97 GLU A CA 1
ATOM 758 C C . GLU A 1 97 ? 23.841 -1.594 -31.855 1.00 87.00 97 GLU A C 1
ATOM 760 O O . GLU A 1 97 ? 24.788 -1.754 -32.628 1.00 87.00 97 GLU A O 1
ATOM 765 N N . VAL A 1 98 ? 23.908 -0.792 -30.793 1.00 88.38 98 VAL A N 1
ATOM 766 C CA . VAL A 1 98 ? 25.151 -0.156 -30.356 1.00 88.38 98 VAL A CA 1
ATOM 767 C C . VAL A 1 98 ? 26.043 -1.238 -29.755 1.00 88.38 98 VAL A C 1
ATOM 769 O O . VAL A 1 98 ? 25.626 -1.952 -28.837 1.00 88.38 98 VAL A O 1
ATOM 772 N N . GLU A 1 99 ? 27.264 -1.354 -30.274 1.00 86.00 99 GLU A N 1
ATOM 773 C CA . GLU A 1 99 ? 28.244 -2.344 -29.828 1.00 86.00 99 GLU A CA 1
ATOM 774 C C . GLU A 1 99 ? 28.455 -2.262 -28.307 1.00 86.00 99 GLU A C 1
ATOM 776 O O . GLU A 1 99 ? 28.456 -1.178 -27.725 1.00 86.00 99 GLU A O 1
ATOM 781 N N . ASN A 1 100 ? 28.564 -3.424 -27.656 1.00 86.25 100 ASN A N 1
ATOM 782 C CA . ASN A 1 100 ? 28.734 -3.576 -26.204 1.00 86.25 100 ASN A CA 1
ATOM 783 C C . ASN A 1 100 ? 27.641 -2.956 -25.317 1.00 86.25 100 ASN A C 1
ATOM 785 O O . ASN A 1 100 ? 27.807 -2.925 -24.100 1.00 86.25 100 ASN A O 1
ATOM 789 N N . SER A 1 101 ? 26.511 -2.511 -25.878 1.00 91.94 101 SER A N 1
ATOM 790 C CA . SER A 1 101 ? 25.409 -1.958 -25.079 1.00 91.94 101 SER A CA 1
ATOM 791 C C . SER A 1 101 ? 24.489 -3.015 -24.475 1.00 91.94 101 SER A C 1
ATOM 793 O O . SER A 1 101 ? 23.623 -2.693 -23.662 1.00 91.94 101 SER A O 1
ATOM 795 N N . ARG A 1 102 ? 24.645 -4.284 -24.858 1.00 95.88 102 ARG A N 1
ATOM 796 C CA . ARG A 1 102 ? 23.761 -5.351 -24.403 1.00 95.88 102 ARG A CA 1
ATOM 797 C C . ARG A 1 102 ? 24.049 -5.764 -22.972 1.00 95.88 102 ARG A C 1
ATOM 799 O O . ARG A 1 102 ? 25.146 -6.200 -22.634 1.00 95.88 102 ARG A O 1
ATOM 806 N N . THR A 1 103 ? 23.019 -5.709 -22.143 1.00 96.31 103 THR A N 1
ATOM 807 C CA . THR A 1 103 ? 23.102 -6.129 -20.750 1.00 96.31 103 THR A CA 1
ATOM 808 C C . THR A 1 103 ? 23.099 -7.648 -20.626 1.00 96.31 103 THR A C 1
ATOM 810 O O . THR A 1 103 ? 22.495 -8.336 -21.460 1.00 96.31 103 THR A O 1
ATOM 813 N N . PRO A 1 104 ? 23.686 -8.202 -19.549 1.00 95.88 104 PRO A N 1
ATOM 814 C CA . PRO A 1 104 ? 23.484 -9.605 -19.220 1.00 95.88 104 PRO A CA 1
ATOM 815 C C . PRO A 1 104 ? 21.991 -9.915 -19.053 1.00 95.88 104 PRO A C 1
ATOM 817 O O . PRO A 1 104 ? 21.178 -9.034 -18.750 1.00 95.88 104 PRO A O 1
ATOM 820 N N . LEU A 1 105 ? 21.630 -11.184 -19.254 1.00 96.88 105 LEU A N 1
ATOM 821 C CA . LEU A 1 105 ? 20.271 -11.658 -19.022 1.00 96.88 105 LEU A CA 1
ATOM 822 C C . LEU A 1 105 ? 19.967 -11.617 -17.519 1.00 96.88 105 LEU A C 1
ATOM 824 O O . LEU A 1 105 ? 20.558 -12.352 -16.728 1.00 96.88 105 LEU A O 1
ATOM 828 N N . VAL A 1 106 ? 19.032 -10.760 -17.121 1.00 97.25 106 VAL A N 1
ATOM 829 C CA . VAL A 1 106 ? 18.616 -10.604 -15.729 1.00 97.25 106 VAL A CA 1
ATOM 830 C C . VAL A 1 106 ? 17.420 -11.500 -15.458 1.00 97.25 106 VAL A C 1
ATOM 832 O O . VAL A 1 106 ? 16.379 -11.360 -16.094 1.00 97.25 106 VAL A O 1
ATOM 835 N N . HIS A 1 107 ? 17.556 -12.398 -14.487 1.00 97.00 107 HIS A N 1
ATOM 836 C CA . HIS A 1 107 ? 16.466 -13.240 -14.001 1.00 97.00 107 HIS A CA 1
ATOM 837 C C . HIS A 1 107 ? 15.788 -12.592 -12.791 1.00 97.00 107 HIS A C 1
ATOM 839 O O . HIS A 1 107 ? 16.471 -12.158 -11.855 1.00 97.00 107 HIS A O 1
ATOM 845 N N . PHE A 1 108 ? 14.453 -12.564 -12.789 1.00 96.38 108 PHE A N 1
ATOM 846 C CA . PHE A 1 108 ? 13.652 -11.965 -11.711 1.00 96.38 108 PHE A CA 1
ATOM 847 C C . PHE A 1 108 ? 12.908 -12.985 -10.841 1.00 96.38 108 PHE A C 1
ATOM 849 O O . PHE A 1 108 ? 12.141 -12.594 -9.964 1.00 96.38 108 PHE A O 1
ATOM 856 N N . ASN A 1 109 ? 13.146 -14.283 -11.054 1.00 94.25 109 ASN A N 1
ATOM 857 C CA . ASN A 1 109 ? 12.585 -15.346 -10.218 1.00 94.25 109 ASN A CA 1
ATOM 858 C C . ASN A 1 109 ? 12.950 -15.106 -8.742 1.00 94.25 109 ASN A C 1
ATOM 860 O O . ASN A 1 109 ? 14.106 -14.800 -8.449 1.00 94.25 109 ASN A O 1
ATOM 864 N N . ASP A 1 110 ? 11.983 -15.250 -7.833 1.00 95.00 110 ASP A N 1
ATOM 865 C CA . ASP A 1 110 ? 12.155 -15.097 -6.373 1.00 95.00 110 ASP A CA 1
ATOM 866 C C . ASP A 1 110 ? 12.688 -13.722 -5.894 1.00 95.00 110 ASP A C 1
ATOM 868 O O . ASP A 1 110 ? 13.039 -13.535 -4.725 1.00 95.00 110 ASP A O 1
ATOM 872 N N . LYS A 1 111 ? 12.730 -12.712 -6.772 1.00 97.38 111 LYS A N 1
ATOM 873 C CA . LYS A 1 111 ? 13.156 -11.356 -6.407 1.00 97.38 111 LYS A CA 1
ATOM 874 C C . LYS A 1 111 ? 11.952 -10.498 -6.056 1.00 97.38 111 LYS A C 1
ATOM 876 O O . LYS A 1 111 ? 10.993 -10.422 -6.815 1.00 97.38 111 LYS A O 1
ATOM 881 N N . SER A 1 112 ? 12.033 -9.803 -4.927 1.00 97.62 112 SER A N 1
ATOM 882 C CA . SER A 1 112 ? 11.097 -8.730 -4.589 1.00 97.62 112 SER A CA 1
ATOM 883 C C . SER A 1 112 ? 11.284 -7.520 -5.512 1.00 97.62 112 SER A C 1
ATOM 885 O O . SER A 1 112 ? 12.265 -7.454 -6.257 1.00 97.62 112 SER A O 1
ATOM 887 N N . ALA A 1 113 ? 10.402 -6.520 -5.436 1.00 97.88 113 ALA A N 1
ATOM 888 C CA . ALA A 1 113 ? 10.540 -5.294 -6.230 1.00 97.88 113 ALA A CA 1
ATOM 889 C C . ALA A 1 113 ? 11.904 -4.606 -6.012 1.00 97.88 113 ALA A C 1
ATOM 891 O O . ALA A 1 113 ? 12.536 -4.166 -6.972 1.00 97.88 113 ALA A O 1
ATOM 892 N N . TYR A 1 114 ? 12.416 -4.608 -4.775 1.00 96.62 114 TYR A N 1
ATOM 893 C CA . TYR A 1 114 ? 13.786 -4.173 -4.482 1.00 96.62 114 TYR A CA 1
ATOM 894 C C . TYR A 1 114 ? 14.844 -4.990 -5.212 1.00 96.62 114 TYR A C 1
ATOM 896 O O . TYR A 1 114 ? 15.745 -4.424 -5.828 1.00 96.62 114 TYR A O 1
ATOM 904 N N . GLY A 1 115 ? 14.739 -6.319 -5.137 1.00 97.62 115 GLY A N 1
ATOM 905 C CA . GLY A 1 115 ? 15.679 -7.221 -5.795 1.00 97.62 115 GLY A CA 1
ATOM 906 C C . GLY A 1 115 ? 15.685 -7.024 -7.309 1.00 97.62 115 GLY A C 1
ATOM 907 O O . GLY A 1 115 ? 16.752 -7.034 -7.922 1.00 97.62 115 GLY A O 1
ATOM 908 N N . VAL A 1 116 ? 14.513 -6.785 -7.906 1.00 98.25 116 VAL A N 1
ATOM 909 C CA . VAL A 1 116 ? 14.366 -6.451 -9.328 1.00 98.25 116 VAL A CA 1
ATOM 910 C C . VAL A 1 116 ? 15.095 -5.146 -9.648 1.00 98.25 116 VAL A C 1
ATOM 912 O O . VAL A 1 116 ? 15.982 -5.157 -10.498 1.00 98.25 116 VAL A O 1
ATOM 915 N N . VAL A 1 117 ? 14.794 -4.047 -8.945 1.00 98.25 117 VAL A N 1
ATOM 916 C CA . VAL A 1 117 ? 15.436 -2.740 -9.190 1.00 98.25 117 VAL A CA 1
ATOM 917 C C . VAL A 1 117 ? 16.954 -2.812 -9.003 1.00 98.25 117 VAL A C 1
ATOM 919 O O . VAL A 1 117 ? 17.693 -2.309 -9.847 1.00 98.25 117 VAL A O 1
ATOM 922 N N . ALA A 1 118 ? 17.428 -3.477 -7.946 1.00 98.00 118 ALA A N 1
ATOM 923 C CA . ALA A 1 118 ? 18.855 -3.668 -7.691 1.00 98.00 118 ALA A CA 1
ATOM 924 C C . ALA A 1 118 ? 19.539 -4.455 -8.819 1.00 98.00 118 ALA A C 1
ATOM 926 O O . ALA A 1 118 ? 20.594 -4.047 -9.298 1.00 98.00 118 ALA A O 1
ATOM 927 N N . SER A 1 119 ? 18.902 -5.526 -9.302 1.00 97.94 119 SER A N 1
ATOM 928 C CA . SER A 1 119 ? 19.438 -6.329 -10.409 1.00 97.94 119 SER A CA 1
ATOM 929 C C . SER A 1 119 ? 19.498 -5.541 -11.718 1.00 97.94 119 SER A C 1
ATOM 931 O O . SER A 1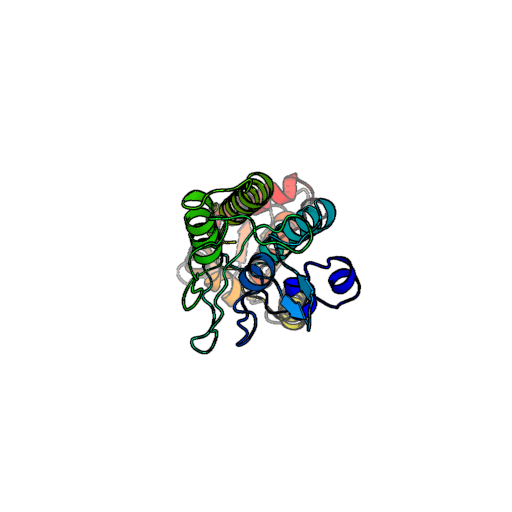 119 ? 20.454 -5.681 -12.474 1.00 97.94 119 SER A O 1
ATOM 933 N N . CYS A 1 120 ? 18.499 -4.694 -11.991 1.00 97.81 120 CYS A N 1
ATOM 934 C CA . CYS A 1 120 ? 18.523 -3.806 -13.153 1.00 97.81 120 CYS A CA 1
ATOM 935 C C . CYS A 1 120 ? 19.646 -2.764 -13.037 1.00 97.81 120 CYS A C 1
ATOM 937 O O . CYS A 1 120 ? 20.357 -2.525 -14.008 1.00 97.81 120 CYS A O 1
ATOM 939 N N . LEU A 1 121 ? 19.833 -2.160 -11.856 1.00 97.81 121 LEU A N 1
ATOM 940 C CA . LEU A 1 121 ? 20.912 -1.197 -11.615 1.00 97.81 121 LEU A CA 1
ATOM 941 C C . LEU A 1 121 ? 22.290 -1.824 -11.843 1.00 97.81 121 LEU A C 1
ATOM 943 O O . LEU A 1 121 ? 23.123 -1.221 -12.518 1.00 97.81 121 LEU A O 1
ATOM 947 N N . GLU A 1 122 ? 22.517 -3.024 -11.312 1.00 97.38 122 GLU A N 1
ATOM 948 C CA . GLU A 1 122 ? 23.757 -3.777 -11.511 1.00 97.38 122 GLU A CA 1
ATOM 949 C C . GLU A 1 122 ? 23.981 -4.094 -12.995 1.00 97.38 122 GLU A C 1
ATOM 951 O O . GLU A 1 122 ? 25.046 -3.800 -13.538 1.00 97.38 122 GLU A O 1
ATOM 956 N N . ALA A 1 123 ? 22.953 -4.607 -13.678 1.00 96.81 123 ALA A N 1
ATOM 957 C CA . ALA A 1 123 ? 23.040 -4.963 -15.089 1.00 96.81 123 ALA A CA 1
ATOM 958 C C . ALA A 1 123 ? 23.355 -3.763 -15.994 1.00 96.81 123 ALA A C 1
ATOM 960 O O . ALA A 1 123 ? 24.130 -3.915 -16.930 1.00 96.81 123 ALA A O 1
ATOM 961 N N . LEU A 1 124 ? 22.795 -2.580 -15.719 1.00 96.19 124 LEU A N 1
ATOM 962 C CA . LEU A 1 124 ? 23.053 -1.371 -16.512 1.00 96.19 124 LEU A CA 1
ATOM 963 C C . LEU A 1 124 ? 24.381 -0.686 -16.179 1.00 96.19 124 LEU A C 1
ATOM 965 O O . LEU A 1 124 ? 24.940 -0.000 -17.027 1.00 96.19 124 LEU A O 1
ATOM 969 N N . THR A 1 125 ? 24.876 -0.819 -14.947 1.00 95.44 125 THR A N 1
ATOM 970 C CA . THR A 1 125 ? 26.122 -0.152 -14.525 1.00 95.44 125 THR A CA 1
ATOM 971 C C . THR 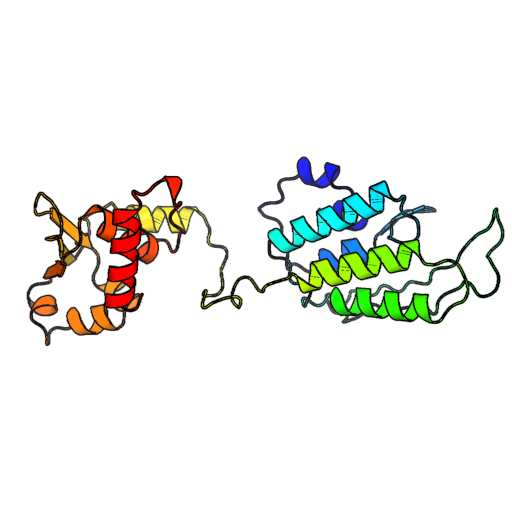A 1 125 ? 27.363 -0.854 -15.082 1.00 95.44 125 THR A C 1
ATOM 973 O O . THR A 1 125 ? 28.398 -0.217 -15.257 1.00 95.44 125 THR A O 1
ATOM 976 N N . ASN A 1 126 ? 27.255 -2.148 -15.389 1.00 91.75 126 ASN A N 1
ATOM 977 C CA . ASN A 1 126 ? 28.368 -2.988 -15.838 1.00 91.75 126 ASN A CA 1
ATOM 978 C C . ASN A 1 126 ? 28.531 -3.056 -17.369 1.00 91.75 126 ASN A C 1
ATOM 980 O O . ASN A 1 126 ? 29.258 -3.915 -17.863 1.00 91.75 126 ASN A O 1
ATOM 984 N N . VAL A 1 127 ? 27.829 -2.208 -18.123 1.00 93.31 127 VAL A N 1
ATOM 985 C CA . VAL A 1 127 ? 27.719 -2.294 -19.588 1.00 93.31 127 VAL A CA 1
ATOM 986 C C . VAL A 1 127 ? 28.021 -0.932 -20.204 1.00 93.31 127 VAL A C 1
ATOM 988 O O . VAL A 1 127 ? 27.728 0.107 -19.609 1.00 93.31 127 VAL A O 1
ATOM 991 N N . GLU A 1 128 ? 28.614 -0.925 -21.396 1.00 87.62 128 GLU A N 1
ATOM 992 C CA . GLU A 1 128 ? 28.911 0.311 -22.120 1.00 87.62 128 GLU A CA 1
ATOM 993 C C . GLU A 1 128 ? 27.618 0.953 -22.670 1.00 87.62 128 GLU A C 1
ATOM 995 O O . GLU A 1 128 ? 26.610 0.292 -22.919 1.00 87.62 128 GLU A O 1
ATOM 1000 N N . GLY A 1 129 ? 27.612 2.278 -22.836 1.00 88.00 129 GLY A N 1
ATOM 1001 C CA . GLY A 1 129 ? 26.486 3.022 -23.416 1.00 88.00 129 GLY A CA 1
ATOM 1002 C C . GLY A 1 129 ? 25.844 4.062 -22.493 1.00 88.00 129 GLY A C 1
ATOM 1003 O O . GLY A 1 129 ? 26.080 4.114 -21.284 1.00 88.00 129 GLY A O 1
ATOM 1004 N N . ASP A 1 130 ? 25.024 4.939 -23.082 1.00 92.31 130 ASP A N 1
ATOM 1005 C CA . ASP A 1 130 ? 24.348 6.009 -22.342 1.00 92.31 130 ASP A CA 1
ATOM 1006 C C . ASP A 1 130 ? 23.050 5.520 -21.682 1.00 92.31 130 ASP A C 1
ATOM 1008 O O . ASP A 1 130 ? 21.950 5.630 -22.230 1.00 92.31 130 ASP A O 1
ATOM 1012 N N . TRP A 1 131 ? 23.196 4.980 -20.473 1.00 95.12 131 TRP A N 1
ATOM 1013 C CA . TRP A 1 131 ? 22.098 4.519 -19.616 1.00 95.12 131 TRP A CA 1
ATOM 1014 C C . TRP A 1 131 ? 21.663 5.556 -18.572 1.00 95.12 131 TRP A C 1
ATOM 1016 O O . TRP A 1 131 ? 20.963 5.227 -17.612 1.00 95.12 131 TRP A O 1
ATOM 1026 N N . LYS A 1 132 ? 22.085 6.825 -18.694 1.00 95.94 132 LYS A N 1
ATOM 1027 C CA . LYS A 1 132 ? 21.863 7.846 -17.648 1.00 95.94 132 LYS A CA 1
ATOM 1028 C C . LYS A 1 132 ? 20.387 8.040 -17.308 1.00 95.94 132 LYS A C 1
ATOM 1030 O O . LYS A 1 132 ? 20.060 8.280 -16.143 1.00 95.94 132 LYS A O 1
ATOM 1035 N N . ARG A 1 133 ? 19.506 7.954 -18.307 1.00 96.00 133 ARG A N 1
ATOM 1036 C CA . ARG A 1 133 ? 18.055 8.098 -18.136 1.00 96.00 133 ARG A CA 1
ATOM 1037 C C . ARG A 1 133 ? 17.473 6.915 -17.366 1.00 96.00 133 ARG A C 1
ATOM 1039 O O . ARG A 1 133 ? 16.793 7.121 -16.365 1.00 96.00 133 ARG A O 1
ATOM 1046 N N . GLU A 1 134 ? 17.786 5.697 -17.791 1.00 96.81 134 GLU A N 1
ATOM 1047 C CA . GLU A 1 134 ? 17.288 4.465 -17.175 1.00 96.81 134 GLU A CA 1
ATOM 1048 C C . GLU A 1 134 ? 17.814 4.310 -15.741 1.00 96.81 134 GLU A C 1
ATOM 1050 O O . GLU A 1 134 ? 17.052 4.023 -14.818 1.00 96.81 134 GLU A O 1
ATOM 1055 N N . LEU A 1 135 ? 19.096 4.613 -15.518 1.00 97.50 135 LEU A N 1
ATOM 1056 C CA . LEU A 1 135 ? 19.701 4.637 -14.185 1.00 97.50 135 LEU A CA 1
ATOM 1057 C C . LEU A 1 135 ? 19.052 5.683 -13.272 1.00 97.50 135 LEU A C 1
ATOM 1059 O O . LEU A 1 135 ? 18.916 5.442 -12.072 1.00 97.50 135 LEU A O 1
ATOM 1063 N N . ARG A 1 136 ? 18.646 6.845 -13.804 1.00 97.81 136 ARG A N 1
ATOM 1064 C CA . ARG A 1 136 ? 17.910 7.853 -13.027 1.00 97.81 136 ARG A CA 1
ATOM 1065 C C . ARG A 1 136 ? 16.552 7.309 -12.594 1.00 97.81 136 ARG A C 1
ATOM 1067 O O . ARG A 1 136 ? 16.274 7.328 -11.399 1.00 97.81 136 ARG A O 1
ATOM 1074 N N . PHE A 1 137 ? 15.778 6.754 -13.527 1.00 97.81 137 PHE A N 1
ATOM 1075 C CA . PHE A 1 137 ? 14.488 6.134 -13.221 1.00 97.81 137 PHE A CA 1
ATOM 1076 C C . PHE A 1 137 ? 14.619 5.043 -12.152 1.00 97.81 137 PHE A C 1
ATOM 1078 O O . PHE A 1 137 ? 13.893 5.071 -11.164 1.00 97.81 137 PHE A O 1
ATOM 1085 N N . LEU A 1 138 ? 15.574 4.118 -12.294 1.00 98.31 138 LEU A N 1
ATOM 1086 C CA . LEU A 1 138 ? 15.761 3.027 -11.332 1.00 98.31 138 LEU A CA 1
ATOM 1087 C C . LEU A 1 138 ? 16.186 3.530 -9.946 1.00 98.31 138 LEU A C 1
ATOM 1089 O O . LEU A 1 138 ? 15.754 2.980 -8.936 1.00 98.31 138 LEU A O 1
ATOM 1093 N N . ARG A 1 139 ? 16.997 4.593 -9.870 1.00 98.31 139 ARG A N 1
ATOM 1094 C CA . ARG A 1 139 ? 17.349 5.235 -8.591 1.00 98.31 139 ARG A CA 1
ATOM 1095 C C . ARG A 1 139 ? 16.151 5.930 -7.957 1.00 98.31 139 ARG A C 1
ATOM 1097 O O . ARG A 1 139 ? 15.998 5.866 -6.741 1.00 98.31 139 ARG A O 1
ATOM 1104 N N . ASP A 1 140 ? 15.315 6.583 -8.755 1.00 98.06 140 ASP A N 1
ATOM 1105 C CA . ASP A 1 140 ? 14.094 7.224 -8.269 1.00 98.06 140 ASP A CA 1
ATOM 1106 C C . ASP A 1 140 ? 13.085 6.169 -7.789 1.00 98.06 140 ASP A C 1
ATOM 1108 O O . ASP A 1 140 ? 12.546 6.301 -6.691 1.00 98.06 140 ASP A O 1
ATOM 1112 N N . ALA A 1 141 ? 12.922 5.067 -8.528 1.00 98.06 141 ALA A N 1
ATOM 1113 C CA . ALA A 1 141 ? 12.148 3.903 -8.104 1.00 98.06 141 ALA A CA 1
ATOM 1114 C C . ALA A 1 141 ? 12.694 3.319 -6.793 1.00 98.06 141 ALA A C 1
ATOM 1116 O O . ALA A 1 141 ? 11.934 3.127 -5.850 1.00 98.06 141 ALA A O 1
ATOM 1117 N N . ALA A 1 142 ? 14.011 3.117 -6.673 1.00 97.75 142 ALA A N 1
ATOM 1118 C CA . ALA A 1 142 ? 14.633 2.644 -5.436 1.00 97.75 142 ALA A CA 1
ATOM 1119 C C . ALA A 1 142 ? 14.352 3.577 -4.245 1.00 97.75 142 ALA A C 1
ATOM 1121 O O . ALA A 1 142 ? 14.072 3.091 -3.154 1.00 97.75 142 ALA A O 1
ATOM 1122 N N . ARG A 1 143 ? 14.373 4.905 -4.443 1.00 97.12 143 ARG A N 1
ATOM 1123 C CA . ARG A 1 143 ? 14.010 5.879 -3.396 1.00 97.12 143 ARG A CA 1
ATOM 1124 C C . ARG A 1 143 ? 12.537 5.789 -3.007 1.00 97.12 143 ARG A C 1
ATOM 1126 O O . ARG A 1 143 ? 12.227 5.875 -1.824 1.00 97.12 143 ARG A O 1
ATOM 1133 N N . ILE A 1 144 ? 11.644 5.603 -3.976 1.00 96.62 144 ILE A N 1
ATOM 1134 C CA . ILE A 1 144 ? 10.211 5.409 -3.722 1.00 96.62 144 ILE A CA 1
ATOM 1135 C C . ILE A 1 144 ? 9.993 4.120 -2.920 1.00 96.62 144 ILE A C 1
ATOM 1137 O O . ILE A 1 144 ? 9.339 4.157 -1.882 1.00 96.62 144 ILE A O 1
ATOM 1141 N N . LEU A 1 145 ? 10.625 3.009 -3.308 1.00 96.12 145 LEU A N 1
ATOM 1142 C CA . LEU A 1 145 ? 10.566 1.762 -2.541 1.00 96.12 145 LEU A CA 1
ATOM 1143 C C . LEU A 1 145 ? 11.183 1.933 -1.137 1.00 96.12 145 LEU A C 1
ATOM 1145 O O . LEU A 1 145 ? 10.629 1.409 -0.178 1.00 96.12 145 LEU A O 1
ATOM 1149 N N . ALA A 1 146 ? 12.265 2.709 -0.986 1.00 93.31 146 ALA A N 1
ATOM 1150 C CA . ALA A 1 146 ? 12.899 3.056 0.302 1.00 93.31 146 ALA A CA 1
ATOM 1151 C C . ALA A 1 146 ? 12.039 3.936 1.205 1.00 93.31 146 ALA A C 1
ATOM 1153 O O . ALA A 1 146 ? 12.176 3.885 2.429 1.00 93.31 146 ALA A O 1
ATOM 1154 N N . SER A 1 147 ? 11.132 4.712 0.616 1.00 89.62 147 SER A N 1
ATOM 1155 C CA . SER A 1 147 ? 10.135 5.469 1.369 1.00 89.62 147 SER A CA 1
ATOM 1156 C C . SER A 1 147 ? 9.026 4.586 1.935 1.00 89.62 147 SER A C 1
ATOM 1158 O O . SER A 1 147 ? 8.295 5.050 2.807 1.00 89.62 147 SER A O 1
ATOM 1160 N N . TYR A 1 148 ? 8.933 3.318 1.501 1.00 83.44 148 TYR A N 1
ATOM 1161 C CA . TYR A 1 148 ? 8.002 2.364 2.083 1.00 83.44 148 TYR A CA 1
ATOM 1162 C C . TYR A 1 148 ? 8.247 2.264 3.582 1.00 83.44 148 TYR A C 1
ATOM 1164 O O . TYR A 1 148 ? 9.274 1.776 4.065 1.00 83.44 148 TYR A O 1
ATOM 1172 N N . ARG A 1 149 ? 7.259 2.736 4.324 1.00 74.19 149 ARG A N 1
ATOM 1173 C CA . ARG A 1 149 ? 7.064 2.351 5.703 1.00 74.19 149 ARG A CA 1
ATOM 1174 C C . ARG A 1 149 ? 6.099 1.180 5.634 1.00 74.19 149 ARG A C 1
ATOM 1176 O O . ARG A 1 149 ? 5.014 1.365 5.086 1.00 74.19 149 ARG A O 1
ATOM 1183 N N . PRO A 1 150 ? 6.455 -0.005 6.160 1.00 62.97 150 PRO A N 1
ATOM 1184 C CA . PRO A 1 150 ? 5.424 -0.967 6.504 1.00 62.97 150 PRO A CA 1
ATOM 1185 C C . PRO A 1 150 ? 4.401 -0.182 7.313 1.00 62.97 150 PRO A C 1
ATOM 1187 O O . PRO A 1 150 ? 4.809 0.503 8.260 1.00 62.97 150 PRO A O 1
ATOM 1190 N N . SER A 1 151 ? 3.134 -0.215 6.910 1.00 51.81 151 SER A N 1
ATOM 1191 C CA . SER A 1 151 ? 2.008 0.448 7.580 1.00 51.81 151 SER A CA 1
ATOM 1192 C C . SER A 1 151 ? 1.754 -0.167 8.970 1.00 51.81 151 SER A C 1
ATOM 1194 O O . SER A 1 151 ? 0.678 -0.660 9.268 1.00 51.81 151 SER A O 1
ATOM 1196 N N . GLY A 1 152 ? 2.799 -0.199 9.797 1.00 45.69 152 GLY A N 1
ATOM 1197 C CA . GLY A 1 152 ? 2.917 -0.883 11.078 1.00 45.69 152 GLY A CA 1
ATOM 1198 C C . GLY A 1 152 ? 4.311 -0.808 11.729 1.00 45.69 152 GLY A C 1
ATOM 1199 O O . GLY A 1 152 ? 4.508 -1.438 12.757 1.00 45.69 152 GLY A O 1
ATOM 1200 N N . HIS A 1 153 ? 5.314 -0.107 11.164 1.00 42.47 153 HIS A N 1
ATOM 1201 C CA . HIS A 1 153 ? 6.653 -0.002 11.797 1.00 42.47 153 HIS A CA 1
ATOM 1202 C C . HIS A 1 153 ? 7.251 1.415 11.861 1.00 42.47 153 HIS A C 1
ATOM 1204 O O . HIS A 1 153 ? 8.376 1.586 12.328 1.00 42.47 153 HIS A O 1
ATOM 1210 N N . ALA A 1 154 ? 6.511 2.449 11.462 1.00 40.03 154 ALA A N 1
ATOM 1211 C CA . ALA A 1 154 ? 6.854 3.830 11.799 1.00 40.03 154 ALA A CA 1
ATOM 1212 C C . ALA A 1 154 ? 5.990 4.277 12.990 1.00 40.03 154 ALA A C 1
ATOM 1214 O O . ALA A 1 154 ? 4.986 4.947 12.807 1.00 40.03 154 ALA A O 1
ATOM 1215 N N . GLY A 1 155 ? 6.373 3.843 14.197 1.00 34.91 155 GLY A N 1
ATOM 1216 C CA . GLY A 1 155 ? 5.743 4.239 15.462 1.00 34.91 155 GLY A CA 1
ATOM 1217 C C . GLY A 1 155 ? 4.542 3.384 15.868 1.00 34.91 155 GLY A C 1
ATOM 1218 O O . GLY A 1 155 ? 3.415 3.764 15.607 1.00 34.91 155 GLY A O 1
ATOM 1219 N N . GLY A 1 156 ? 4.780 2.239 16.518 1.00 37.00 156 GLY A N 1
ATOM 1220 C CA . GLY A 1 156 ? 3.810 1.573 17.409 1.00 37.00 156 GLY A CA 1
ATOM 1221 C C . GLY A 1 156 ? 2.451 1.105 16.855 1.00 37.00 156 GLY A C 1
ATOM 1222 O O . GLY A 1 156 ? 1.715 0.471 17.599 1.00 37.00 156 GLY A O 1
ATOM 1223 N N . GLY A 1 157 ? 2.103 1.380 15.597 1.00 41.62 157 GLY A N 1
ATOM 1224 C CA . GLY A 1 157 ? 0.803 1.028 15.026 1.00 41.62 157 GLY A CA 1
ATOM 1225 C C . GLY A 1 157 ? 0.669 -0.470 14.758 1.00 41.62 157 GLY A C 1
ATOM 1226 O O . GLY A 1 157 ? 1.519 -1.071 14.100 1.00 41.62 157 GLY A O 1
ATOM 1227 N N . LEU A 1 158 ? -0.410 -1.068 15.261 1.00 50.69 158 LEU A N 1
ATOM 1228 C CA . LEU A 1 158 ? -0.778 -2.462 15.015 1.00 50.69 158 LEU A CA 1
ATOM 1229 C C . LEU A 1 158 ? -1.001 -2.729 13.508 1.00 50.69 158 LEU A C 1
ATOM 1231 O O . LEU A 1 158 ? -1.365 -1.814 12.765 1.00 50.69 158 LEU A O 1
ATOM 1235 N N . PRO A 1 159 ? -0.785 -3.970 13.029 1.00 55.06 159 PRO A N 1
ATOM 1236 C CA . PRO A 1 159 ? -1.021 -4.333 11.633 1.00 55.06 159 PRO A CA 1
ATOM 1237 C C . PRO A 1 159 ? -2.468 -4.034 11.222 1.00 55.06 159 PRO A C 1
ATOM 1239 O O . PRO A 1 159 ? -3.406 -4.551 11.828 1.00 55.06 159 PRO A O 1
ATOM 1242 N N . ARG A 1 160 ? -2.649 -3.229 10.167 1.00 61.19 160 ARG A N 1
ATOM 1243 C CA . ARG A 1 160 ? -3.972 -2.966 9.586 1.00 61.19 160 ARG A CA 1
ATOM 1244 C C . ARG A 1 160 ? -4.434 -4.184 8.791 1.00 61.19 160 ARG A C 1
ATOM 1246 O O . ARG A 1 160 ? -3.764 -4.607 7.849 1.00 61.19 160 ARG A O 1
ATOM 1253 N N . VAL A 1 161 ? -5.574 -4.743 9.178 1.00 69.38 161 VAL A N 1
ATOM 1254 C CA . VAL A 1 161 ? -6.243 -5.838 8.469 1.00 69.38 161 VAL A CA 1
ATOM 1255 C C . VAL A 1 161 ? -7.450 -5.237 7.749 1.00 69.38 161 VAL A C 1
ATOM 1257 O O . VAL A 1 161 ? -8.210 -4.523 8.399 1.00 69.38 161 VAL A O 1
ATOM 1260 N N . PRO A 1 162 ? -7.647 -5.479 6.440 1.00 71.69 162 PRO A N 1
ATOM 1261 C CA . PRO A 1 162 ? -8.868 -5.049 5.772 1.00 71.69 162 PRO A CA 1
ATOM 1262 C C . PRO A 1 162 ? -10.061 -5.783 6.394 1.00 71.69 162 PRO A C 1
ATOM 1264 O O . PRO A 1 162 ? -10.107 -7.015 6.411 1.00 71.69 162 PRO A O 1
ATOM 1267 N N . VAL A 1 163 ? -11.013 -5.020 6.923 1.00 80.69 163 VAL A N 1
ATOM 1268 C CA . VAL A 1 163 ? -12.261 -5.519 7.505 1.00 80.69 163 VAL A CA 1
ATOM 1269 C C . VAL A 1 163 ? -13.406 -5.072 6.602 1.00 80.69 163 VAL A C 1
ATOM 1271 O O . VAL A 1 163 ? -13.395 -3.955 6.094 1.00 80.69 163 VAL A O 1
ATOM 1274 N N . ALA A 1 164 ? -14.380 -5.951 6.361 1.00 84.81 164 ALA A N 1
ATOM 1275 C CA . ALA A 1 164 ? -15.567 -5.585 5.596 1.00 84.81 164 ALA A CA 1
ATOM 1276 C C . ALA A 1 164 ? -16.357 -4.492 6.333 1.00 84.81 164 ALA A C 1
ATOM 1278 O O . ALA A 1 164 ? -16.618 -4.635 7.527 1.00 84.81 164 ALA A O 1
ATOM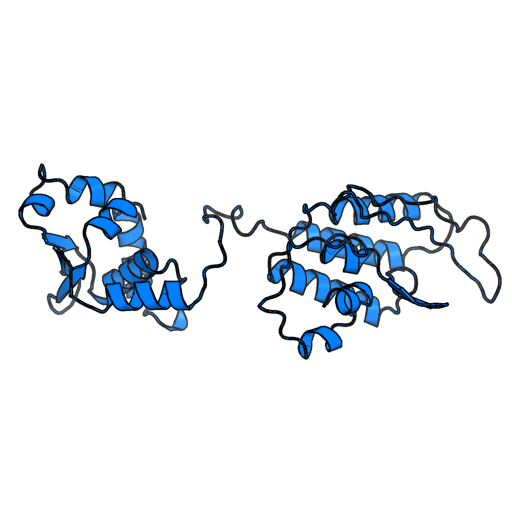 1279 N N . GLU A 1 165 ? -16.785 -3.454 5.616 1.00 83.94 165 GLU A N 1
ATOM 1280 C CA . GLU A 1 165 ? -17.504 -2.291 6.165 1.00 83.94 165 GLU A CA 1
ATOM 1281 C C . GLU A 1 165 ? -18.705 -2.694 7.034 1.00 83.94 165 GLU A C 1
ATOM 1283 O O . GLU A 1 165 ? -18.830 -2.246 8.167 1.00 83.94 165 GLU A O 1
ATOM 1288 N N . GLY A 1 166 ? -19.502 -3.674 6.592 1.00 91.12 166 GLY A N 1
ATOM 1289 C CA . GLY A 1 166 ? -20.646 -4.164 7.371 1.00 91.12 166 GLY A CA 1
ATOM 1290 C C . GLY A 1 166 ? -20.291 -4.742 8.753 1.00 91.12 166 GLY A C 1
ATOM 1291 O O . GLY A 1 166 ? -21.145 -4.787 9.639 1.00 91.12 166 GLY A O 1
ATOM 1292 N N . VAL A 1 167 ? -19.044 -5.176 8.982 1.00 92.25 167 VAL A N 1
ATOM 1293 C CA . VAL A 1 167 ? -18.571 -5.575 10.321 1.00 92.25 167 VAL A CA 1
ATOM 1294 C C . VAL A 1 167 ? -18.344 -4.344 11.194 1.00 92.25 167 VAL A C 1
ATOM 1296 O O . VAL A 1 167 ? -18.750 -4.358 12.354 1.00 92.25 167 VAL A O 1
ATOM 1299 N N . VAL A 1 168 ? -17.745 -3.285 10.643 1.00 91.31 168 VAL A N 1
ATOM 1300 C CA . VAL A 1 168 ? -17.537 -2.007 11.340 1.00 91.31 168 VAL A CA 1
ATOM 1301 C C . VAL A 1 168 ? -18.886 -1.395 11.718 1.00 91.31 168 VAL A C 1
ATOM 1303 O O . VAL A 1 168 ? -19.137 -1.179 12.902 1.00 91.31 168 VAL A O 1
ATOM 1306 N N . GLU A 1 169 ? -19.811 -1.288 10.760 1.00 92.25 169 GLU A N 1
ATOM 1307 C CA . GLU A 1 169 ? -21.184 -0.810 10.991 1.00 92.25 169 GLU A CA 1
ATOM 1308 C C . GLU A 1 169 ? -21.923 -1.631 12.062 1.00 92.25 169 GLU A C 1
ATOM 1310 O O . GLU A 1 169 ? -22.757 -1.122 12.818 1.00 92.25 169 GLU A O 1
ATOM 1315 N N . THR A 1 170 ? -21.645 -2.937 12.137 1.00 94.44 170 THR A N 1
ATOM 1316 C CA . THR A 1 170 ? -22.222 -3.798 13.176 1.00 94.44 170 THR A CA 1
ATOM 1317 C C . THR A 1 170 ? -21.708 -3.392 14.556 1.00 94.44 170 THR A C 1
ATOM 1319 O O . THR A 1 170 ? -22.508 -3.281 15.485 1.00 94.44 170 THR A O 1
ATOM 1322 N N . TRP A 1 171 ? -20.408 -3.131 14.710 1.00 94.50 171 TRP A N 1
ATOM 1323 C CA . TRP A 1 171 ? -19.825 -2.699 15.985 1.00 94.50 171 TRP A CA 1
ATOM 1324 C C . TRP A 1 171 ? -20.218 -1.272 16.374 1.00 94.50 171 TRP A C 1
ATOM 1326 O O . TRP A 1 171 ? -20.491 -1.029 17.551 1.00 94.50 171 TRP A O 1
ATOM 1336 N N . GLU A 1 172 ? -20.354 -0.359 15.413 1.00 91.94 172 GLU A N 1
ATOM 1337 C CA . GLU A 1 172 ? -20.942 0.969 15.638 1.00 91.94 172 GLU A CA 1
ATOM 1338 C C . GLU A 1 172 ? -22.380 0.873 16.147 1.00 91.94 172 GLU A C 1
ATOM 1340 O O . GLU A 1 172 ? -22.790 1.578 17.077 1.00 91.94 172 GLU A O 1
ATOM 1345 N N . ARG A 1 173 ? -23.166 -0.041 15.568 1.00 93.19 173 ARG A N 1
ATOM 1346 C CA . ARG A 1 173 ? -24.529 -0.303 16.026 1.00 93.19 173 ARG A CA 1
ATOM 1347 C C . ARG A 1 173 ? -24.532 -0.836 17.448 1.00 93.19 173 ARG A C 1
ATOM 1349 O O . ARG A 1 173 ? -25.294 -0.331 18.259 1.00 93.19 173 ARG A O 1
ATOM 1356 N N . VAL A 1 174 ? -23.654 -1.787 17.767 1.00 93.75 174 VAL A N 1
ATOM 1357 C CA . VAL A 1 174 ? -23.507 -2.302 19.137 1.00 93.75 174 VAL A CA 1
ATOM 1358 C C . VAL A 1 174 ? -23.156 -1.173 20.109 1.00 93.75 174 VAL A C 1
ATOM 1360 O O . VAL A 1 174 ? -23.756 -1.105 21.174 1.00 93.75 174 VAL A O 1
ATOM 1363 N N . LEU A 1 175 ? -22.243 -0.261 19.757 1.00 92.19 175 LEU A N 1
ATOM 1364 C CA . LEU A 1 175 ? -21.884 0.880 20.608 1.00 92.19 175 LEU A CA 1
ATOM 1365 C C . LEU A 1 175 ? -23.035 1.888 20.778 1.00 92.19 175 LEU A C 1
ATOM 1367 O O . LEU A 1 175 ? -23.240 2.419 21.870 1.00 92.19 175 LEU A O 1
ATOM 1371 N N . SER A 1 176 ? -23.777 2.178 19.708 1.00 89.81 176 SER A N 1
ATOM 1372 C CA . SER A 1 176 ? -24.890 3.137 19.737 1.00 89.81 176 SER A CA 1
ATOM 1373 C C . SER A 1 176 ? -26.142 2.580 20.419 1.00 89.81 176 SER A C 1
ATOM 1375 O O . SER A 1 176 ? -26.909 3.343 21.016 1.00 89.81 176 SER A O 1
ATOM 1377 N N . THR A 1 177 ? -26.343 1.260 20.393 1.00 87.50 177 THR A N 1
ATOM 1378 C CA . THR A 1 177 ? -27.391 0.594 21.167 1.00 87.50 177 THR A CA 1
ATOM 1379 C C . THR A 1 177 ? -26.967 0.441 22.624 1.00 87.50 177 THR A C 1
ATOM 1381 O O . THR A 1 177 ? -25.895 -0.064 22.931 1.00 87.50 177 THR A O 1
ATOM 1384 N N . SER A 1 178 ? -27.841 0.807 23.560 1.00 83.75 178 SER A N 1
ATOM 1385 C CA . SER A 1 178 ? -27.646 0.497 24.985 1.00 83.75 178 SER A CA 1
ATOM 1386 C C . SER A 1 178 ? -28.064 -0.934 25.352 1.00 83.75 178 SER A C 1
ATOM 1388 O O . SER A 1 178 ? -28.015 -1.313 26.525 1.00 83.75 178 SER A O 1
ATOM 1390 N N . GLU A 1 179 ? -28.498 -1.723 24.368 1.00 90.50 179 GLU A N 1
ATOM 1391 C CA . GLU A 1 179 ? -28.934 -3.102 24.545 1.00 90.50 179 GLU A CA 1
ATOM 1392 C C . GLU A 1 179 ? -27.736 -4.002 24.859 1.00 90.50 179 GLU A C 1
ATOM 1394 O O . GLU A 1 179 ? -26.735 -3.988 24.156 1.00 90.50 179 GLU A O 1
ATOM 1399 N N . GLY A 1 180 ? -27.815 -4.769 25.949 1.00 89.50 180 GLY A N 1
ATOM 1400 C CA . GLY A 1 180 ? -26.713 -5.633 26.390 1.00 89.50 180 GLY A CA 1
ATOM 1401 C C . GLY A 1 180 ? -25.547 -4.904 27.070 1.00 89.50 180 GLY A C 1
ATOM 1402 O O . GLY A 1 180 ? -24.689 -5.571 27.648 1.00 89.50 180 GLY A O 1
ATOM 1403 N N . ALA A 1 181 ? -25.535 -3.567 27.082 1.00 95.31 181 ALA A N 1
ATOM 1404 C CA . ALA A 1 181 ? -24.550 -2.800 27.830 1.00 95.31 181 ALA A CA 1
ATOM 1405 C C . ALA A 1 181 ? -24.690 -3.086 29.330 1.00 95.31 181 ALA A C 1
ATOM 1407 O O . ALA A 1 181 ? -25.771 -2.932 29.905 1.00 95.31 181 ALA A O 1
ATOM 1408 N N . ASP A 1 182 ? -23.595 -3.467 29.975 1.00 96.50 182 ASP A N 1
ATOM 1409 C CA . ASP A 1 182 ? -23.534 -3.921 31.364 1.00 96.50 182 ASP A CA 1
ATOM 1410 C C . ASP A 1 182 ? -22.648 -3.030 32.247 1.00 96.50 182 ASP A C 1
ATOM 1412 O O . ASP A 1 182 ? -22.623 -3.234 33.455 1.00 96.50 182 ASP A O 1
ATOM 1416 N N . VAL A 1 183 ? -21.997 -2.001 31.688 1.00 97.12 183 VAL A N 1
ATOM 1417 C CA . VAL A 1 183 ? -21.193 -1.010 32.425 1.00 97.12 183 VAL A CA 1
ATOM 1418 C C . VAL A 1 183 ? -21.682 0.411 32.150 1.00 97.12 183 VAL A C 1
ATOM 1420 O O . VAL A 1 183 ? -22.002 0.767 31.014 1.00 97.12 183 VAL A O 1
ATOM 1423 N N . THR A 1 184 ? -21.711 1.243 33.195 1.00 97.50 184 THR A N 1
ATOM 1424 C CA . THR A 1 184 ? -21.898 2.699 33.081 1.00 97.50 184 THR A CA 1
ATOM 1425 C C . THR A 1 184 ? -20.572 3.428 33.278 1.00 97.50 184 THR A C 1
ATOM 1427 O O . THR A 1 184 ? -19.904 3.233 34.293 1.00 97.50 184 THR A O 1
ATOM 1430 N N . ILE A 1 185 ? -20.231 4.330 32.362 1.00 97.19 185 ILE A N 1
ATOM 1431 C CA . ILE A 1 185 ? -19.118 5.272 32.497 1.00 97.19 185 ILE A CA 1
ATOM 1432 C C . ILE A 1 185 ? -19.692 6.644 32.854 1.00 97.19 185 ILE A C 1
ATOM 1434 O O . ILE A 1 185 ? -20.442 7.240 32.082 1.00 97.19 185 ILE A O 1
ATOM 1438 N N . ALA A 1 186 ? -19.363 7.134 34.043 1.00 96.56 186 ALA A N 1
ATOM 1439 C CA . ALA A 1 186 ? -19.790 8.425 34.555 1.00 96.56 186 ALA A CA 1
ATOM 1440 C C . ALA A 1 186 ? -18.722 9.482 34.270 1.00 96.56 186 ALA A C 1
ATOM 1442 O O . ALA A 1 186 ? -17.643 9.459 34.863 1.00 96.56 186 ALA A O 1
ATOM 1443 N N . CYS A 1 187 ? -19.046 10.401 33.369 1.00 94.88 187 CYS A N 1
ATOM 1444 C CA . CYS A 1 187 ? -18.168 11.460 32.893 1.00 94.88 187 CYS A CA 1
ATOM 1445 C C . CYS A 1 187 ? -18.325 12.692 33.791 1.00 94.88 187 CYS A C 1
ATOM 1447 O O . CYS A 1 187 ? -19.425 13.248 33.895 1.00 94.88 187 CYS A O 1
ATOM 1449 N N . ARG A 1 188 ? -17.240 13.099 34.457 1.00 91.25 188 ARG A N 1
ATOM 1450 C CA . ARG A 1 188 ? -17.202 14.256 35.368 1.00 91.25 188 ARG A CA 1
ATOM 1451 C C . ARG A 1 188 ? -16.470 15.469 34.782 1.00 91.25 188 ARG A C 1
ATOM 1453 O O . ARG A 1 188 ? -16.681 16.570 35.281 1.00 91.25 188 ARG A O 1
ATOM 1460 N N . GLY A 1 189 ? -15.696 15.292 33.711 1.00 78.88 189 GLY A N 1
ATOM 1461 C CA . GLY A 1 189 ? -14.804 16.312 33.146 1.00 78.88 189 GLY A CA 1
ATOM 1462 C C . GLY A 1 189 ? -15.472 17.349 32.234 1.00 78.88 189 GLY A C 1
ATOM 1463 O O . GLY A 1 189 ? -14.872 17.765 31.253 1.00 78.88 189 GLY A O 1
ATOM 1464 N N . GLY A 1 190 ? -16.713 17.766 32.505 1.00 75.62 190 GLY A N 1
ATOM 1465 C CA . GLY A 1 190 ? -17.445 18.722 31.663 1.00 75.62 190 GLY A CA 1
ATOM 1466 C C . GLY A 1 190 ? -18.445 19.585 32.436 1.00 75.62 190 GLY A C 1
ATOM 1467 O O . GLY A 1 190 ? -18.648 19.409 33.634 1.00 75.62 190 GLY A O 1
ATOM 1468 N N . ALA A 1 191 ? -19.107 20.522 31.745 1.00 75.25 191 ALA A N 1
ATOM 1469 C CA . ALA A 1 191 ? -20.058 21.453 32.371 1.00 75.25 191 ALA A CA 1
ATOM 1470 C C . ALA A 1 191 ? -21.297 20.762 32.977 1.00 75.25 191 ALA A C 1
ATOM 1472 O O . ALA A 1 191 ? -21.937 21.315 33.873 1.00 75.25 191 ALA A O 1
ATOM 1473 N N . GLN A 1 192 ? -21.644 19.566 32.489 1.00 79.81 192 GLN A N 1
ATOM 1474 C CA . GLN A 1 192 ? -22.730 18.744 33.016 1.00 79.81 192 GLN A CA 1
ATOM 1475 C C . GLN A 1 192 ? -22.271 17.289 33.171 1.00 79.81 192 GLN A C 1
ATOM 1477 O O . GLN A 1 192 ? -21.612 16.768 32.267 1.00 79.81 192 GLN A O 1
ATOM 1482 N N . PRO A 1 193 ? -22.632 16.618 34.280 1.00 84.88 193 PRO A N 1
ATOM 1483 C CA . PRO A 1 193 ? -22.358 15.200 34.443 1.00 84.88 193 PRO A CA 1
ATOM 1484 C C . PRO A 1 193 ? -23.152 14.406 33.407 1.00 84.88 193 PRO A C 1
ATOM 1486 O O . PRO A 1 193 ? -24.348 14.630 33.215 1.00 84.88 193 PRO A O 1
ATOM 1489 N N . ALA A 1 194 ? -22.483 13.463 32.757 1.00 93.75 194 ALA A N 1
ATOM 1490 C CA . ALA A 1 194 ? -23.079 12.612 31.738 1.00 93.75 194 ALA A CA 1
ATOM 1491 C C . ALA A 1 194 ? -22.755 11.146 32.015 1.00 93.75 194 ALA A C 1
ATOM 1493 O O . ALA A 1 194 ? -21.702 10.816 32.560 1.00 93.75 194 ALA A O 1
ATOM 1494 N N . GLU A 1 195 ? -23.662 10.256 31.626 1.00 94.75 195 GLU A N 1
ATOM 1495 C CA . GLU A 1 195 ? -23.472 8.815 31.759 1.00 94.75 195 GLU A CA 1
ATOM 1496 C C . GLU A 1 195 ? -23.525 8.152 30.388 1.00 94.75 195 GLU A C 1
ATOM 1498 O O . GLU A 1 195 ? -24.434 8.399 29.594 1.00 94.75 195 GLU A O 1
ATOM 1503 N N . LEU A 1 196 ? -22.539 7.303 30.121 1.00 95.38 196 LEU A N 1
ATOM 1504 C CA . LEU A 1 196 ? -22.431 6.516 28.901 1.00 95.38 196 LEU A CA 1
ATOM 1505 C C . LEU A 1 196 ? -22.546 5.034 29.244 1.00 95.38 196 LEU A C 1
ATOM 1507 O O . LEU A 1 196 ? -22.117 4.594 30.311 1.00 95.38 196 LEU A O 1
ATOM 1511 N N . ARG A 1 197 ? -23.141 4.257 28.341 1.00 96.50 197 ARG A N 1
ATOM 1512 C CA . ARG A 1 197 ? -23.307 2.808 28.488 1.00 96.50 197 ARG A CA 1
ATOM 1513 C C . ARG A 1 197 ? -22.323 2.094 27.570 1.00 96.50 197 ARG A C 1
ATOM 1515 O O . ARG A 1 197 ? -22.116 2.531 26.445 1.00 96.50 197 ARG A O 1
ATOM 1522 N N . ALA A 1 198 ? -21.713 1.024 28.068 1.00 96.69 198 ALA A N 1
ATOM 1523 C CA . ALA A 1 198 ? -20.743 0.223 27.331 1.00 96.69 198 ALA A CA 1
ATOM 1524 C C . ALA A 1 198 ? -20.794 -1.250 27.764 1.00 96.69 198 ALA A C 1
ATOM 1526 O O . ALA A 1 198 ? -21.452 -1.611 28.742 1.00 96.69 198 ALA A O 1
ATOM 1527 N N . HIS A 1 199 ? -20.063 -2.089 27.034 1.00 97.00 199 HIS A N 1
ATOM 1528 C CA . HIS A 1 199 ? -19.957 -3.526 27.255 1.00 97.00 199 HIS A CA 1
ATOM 1529 C C . HIS A 1 199 ? -18.629 -3.867 27.944 1.00 97.00 199 HIS A C 1
ATOM 1531 O O . HIS A 1 199 ? -17.551 -3.691 27.367 1.00 97.00 199 HIS A O 1
ATOM 1537 N N . ALA A 1 200 ? -18.691 -4.414 29.159 1.00 96.06 200 ALA A N 1
ATOM 1538 C CA . ALA A 1 200 ? -17.543 -4.838 29.951 1.00 96.06 200 ALA A CA 1
ATOM 1539 C C . ALA A 1 200 ? -16.645 -5.784 29.159 1.00 96.06 200 ALA A C 1
ATOM 1541 O O . ALA A 1 200 ? -15.429 -5.648 29.195 1.00 96.06 200 ALA A O 1
ATOM 1542 N N . THR A 1 201 ? -17.224 -6.731 28.420 1.00 96.06 201 THR A N 1
ATOM 1543 C CA . THR A 1 201 ? -16.458 -7.699 27.623 1.00 96.06 201 THR A CA 1
ATOM 1544 C C . THR A 1 201 ? -15.553 -7.014 26.598 1.00 96.06 201 THR A C 1
ATOM 1546 O O . THR A 1 201 ? -14.396 -7.413 26.462 1.00 96.06 201 THR A O 1
ATOM 1549 N N . VAL A 1 202 ? -16.033 -5.959 25.930 1.00 95.88 202 VAL A N 1
ATOM 1550 C CA . VAL A 1 202 ? -15.238 -5.188 24.961 1.00 95.88 202 VAL A CA 1
ATOM 1551 C C . VAL A 1 202 ? -14.134 -4.421 25.690 1.00 95.88 202 VAL A C 1
ATOM 1553 O O . VAL A 1 202 ? -12.957 -4.599 25.384 1.00 95.88 202 VAL A O 1
ATOM 1556 N N . LEU A 1 203 ? -14.487 -3.676 26.742 1.00 96.50 203 LEU A N 1
ATOM 1557 C CA . LEU A 1 203 ? -13.537 -2.878 27.527 1.00 96.50 203 LEU A CA 1
ATOM 1558 C C . LEU A 1 203 ? -12.417 -3.725 28.152 1.00 96.50 203 LEU A C 1
ATOM 1560 O O . LEU A 1 203 ? -11.238 -3.390 28.055 1.00 96.50 203 LEU A O 1
ATOM 1564 N N . ARG A 1 204 ? -12.767 -4.865 28.760 1.00 96.75 204 ARG A N 1
ATOM 1565 C CA . ARG A 1 204 ? -11.804 -5.813 29.342 1.00 96.75 204 ARG A CA 1
ATOM 1566 C C . ARG A 1 204 ? -10.924 -6.464 28.273 1.00 96.75 204 ARG A C 1
ATOM 1568 O O . ARG A 1 204 ? -9.820 -6.909 28.589 1.00 96.75 204 ARG A O 1
ATOM 1575 N N . SER A 1 205 ? -11.406 -6.599 27.041 1.00 96.06 205 SER A N 1
ATOM 1576 C CA . SER A 1 205 ? -10.617 -7.168 25.943 1.00 96.06 205 SER A CA 1
ATOM 1577 C C . SER A 1 205 ? -9.612 -6.155 25.410 1.00 96.06 205 SER A C 1
ATOM 1579 O O . SER A 1 205 ? -8.451 -6.520 25.239 1.00 96.06 205 SER A O 1
ATOM 1581 N N . ALA A 1 206 ? -10.038 -4.900 25.247 1.00 94.56 206 ALA A N 1
ATOM 1582 C CA . ALA A 1 206 ? -9.221 -3.808 24.728 1.00 94.56 206 ALA A CA 1
ATOM 1583 C C . ALA A 1 206 ? -8.143 -3.323 25.710 1.00 94.56 206 ALA A C 1
ATOM 1585 O O . ALA A 1 206 ? -7.063 -2.948 25.281 1.00 94.56 206 ALA A O 1
ATOM 1586 N N . SER A 1 207 ? -8.401 -3.378 27.021 1.00 96.31 207 SER A N 1
ATOM 1587 C CA . SER A 1 207 ? -7.514 -2.792 28.029 1.00 96.31 207 SER A CA 1
ATOM 1588 C C . SER A 1 207 ? -7.231 -3.739 29.194 1.00 96.31 207 SER A C 1
ATOM 1590 O O . SER A 1 207 ? -8.139 -4.305 29.813 1.00 96.31 207 SER A O 1
ATOM 1592 N N . LYS A 1 208 ? -5.952 -3.854 29.573 1.00 95.38 208 LYS A N 1
ATOM 1593 C CA . LYS A 1 208 ? -5.542 -4.572 30.794 1.00 95.38 208 LYS A CA 1
ATOM 1594 C C . LYS A 1 208 ? -5.976 -3.835 32.061 1.00 95.38 208 LYS A C 1
ATOM 1596 O O . LYS A 1 208 ? -6.339 -4.487 33.041 1.00 95.38 208 LYS A O 1
ATOM 1601 N N . VAL A 1 209 ? -5.969 -2.503 32.031 1.00 96.25 209 VAL A N 1
ATOM 1602 C CA . VAL A 1 209 ? -6.406 -1.649 33.143 1.00 96.25 209 VAL A CA 1
ATOM 1603 C C . VAL A 1 209 ? -7.898 -1.843 33.391 1.00 96.25 209 VAL A C 1
ATOM 1605 O O . VAL A 1 209 ? -8.293 -2.205 34.499 1.00 96.25 209 VAL A O 1
ATOM 1608 N N . LEU A 1 210 ? -8.728 -1.717 32.353 1.00 96.25 210 LEU A N 1
ATOM 1609 C CA . LEU A 1 210 ? -10.172 -1.939 32.440 1.00 96.25 210 LEU A CA 1
ATOM 1610 C C . LEU A 1 210 ? -10.495 -3.392 32.794 1.00 96.25 210 LEU A C 1
ATOM 1612 O O . LEU A 1 210 ? -11.440 -3.643 33.541 1.00 96.25 210 LEU A O 1
ATOM 1616 N N . ARG A 1 211 ? -9.694 -4.361 32.328 1.00 96.94 211 ARG A N 1
ATOM 1617 C CA . ARG A 1 211 ? -9.807 -5.766 32.750 1.00 96.94 211 ARG A CA 1
ATOM 1618 C C . ARG A 1 211 ? -9.668 -5.935 34.254 1.00 96.94 211 ARG A C 1
ATOM 1620 O O . ARG A 1 211 ? -10.486 -6.629 34.857 1.00 96.94 211 ARG A O 1
ATOM 1627 N N . ALA A 1 212 ? -8.648 -5.318 34.844 1.00 96.31 212 ALA A N 1
ATOM 1628 C CA . ALA A 1 212 ? -8.423 -5.362 36.282 1.00 96.31 212 ALA A CA 1
ATOM 1629 C C . ALA A 1 212 ? -9.507 -4.583 37.043 1.00 96.31 212 ALA A C 1
ATOM 1631 O O . ALA A 1 212 ? -10.123 -5.136 37.953 1.00 96.31 212 ALA A O 1
ATOM 1632 N N . MET A 1 213 ? -9.793 -3.347 36.628 1.00 95.94 213 MET A N 1
ATOM 1633 C CA . MET A 1 213 ? -10.749 -2.448 37.282 1.00 95.94 213 MET A CA 1
ATOM 1634 C C . MET A 1 213 ? -12.181 -2.995 37.269 1.00 95.94 213 MET A C 1
ATOM 1636 O O . MET A 1 213 ? -12.886 -2.922 38.268 1.00 95.94 213 MET A O 1
ATOM 1640 N N . LEU A 1 214 ? -12.612 -3.611 36.167 1.00 96.62 214 LEU A N 1
ATOM 1641 C CA . LEU A 1 214 ? -13.931 -4.239 36.075 1.00 96.62 214 LEU A CA 1
ATOM 1642 C C . LEU A 1 214 ? -13.959 -5.651 36.673 1.00 96.62 214 LEU A C 1
ATOM 1644 O O . LEU A 1 214 ? -14.969 -6.341 36.526 1.00 96.62 214 LEU A O 1
ATOM 1648 N N . SER A 1 215 ? -12.885 -6.132 37.302 1.00 94.75 215 SER A N 1
ATOM 1649 C CA . SER A 1 215 ? -12.920 -7.419 37.998 1.00 94.75 215 SER A CA 1
ATOM 1650 C C . SER A 1 215 ? -13.694 -7.306 39.323 1.00 94.75 215 SER A C 1
ATOM 1652 O O . SER A 1 215 ? -13.691 -6.243 39.946 1.00 94.75 215 SER A O 1
ATOM 1654 N N . PRO A 1 216 ? -14.335 -8.387 39.811 1.00 92.12 216 PRO A N 1
ATOM 1655 C CA . PRO A 1 216 ? -15.155 -8.339 41.029 1.00 92.12 216 PRO A CA 1
ATOM 1656 C C . PRO A 1 216 ? -14.406 -7.934 42.310 1.00 92.12 216 PRO A C 1
ATOM 1658 O O . PRO A 1 216 ? -15.042 -7.654 43.321 1.00 92.12 216 PRO A O 1
ATOM 1661 N N . ALA A 1 217 ? -13.069 -7.935 42.287 1.00 93.12 217 ALA A N 1
ATOM 1662 C CA . ALA A 1 217 ? -12.234 -7.528 43.415 1.00 93.12 217 ALA A CA 1
ATOM 1663 C C . ALA A 1 217 ? -12.231 -6.007 43.652 1.00 93.12 217 ALA A C 1
ATOM 1665 O O . ALA A 1 217 ? -11.846 -5.561 44.731 1.00 93.12 217 ALA A O 1
ATOM 1666 N N . PHE A 1 218 ? -12.653 -5.220 42.659 1.00 94.00 218 PHE A N 1
ATOM 1667 C CA . PHE A 1 218 ? -12.677 -3.763 42.719 1.00 94.00 218 PHE A CA 1
ATOM 1668 C C . PHE A 1 218 ? -14.109 -3.234 42.795 1.00 94.00 218 PHE A C 1
ATOM 1670 O O . PHE A 1 218 ? -15.073 -3.889 42.382 1.00 94.00 218 PHE A O 1
ATOM 1677 N N . ARG A 1 219 ? -14.247 -2.019 43.335 1.00 94.38 219 ARG A N 1
ATOM 1678 C CA . ARG A 1 219 ? -15.547 -1.367 43.514 1.00 94.38 219 ARG A CA 1
ATOM 1679 C C . ARG A 1 219 ? -16.256 -1.225 42.172 1.00 94.38 219 ARG A C 1
ATOM 1681 O O . ARG A 1 219 ? -17.427 -1.577 42.082 1.00 94.38 219 ARG A O 1
ATOM 1688 N N . GLU A 1 220 ? -15.533 -0.787 41.152 1.00 95.00 220 GLU A N 1
ATOM 1689 C CA . GLU A 1 220 ? -16.008 -0.549 39.792 1.00 95.00 220 GLU A CA 1
ATOM 1690 C C . GLU A 1 220 ? -16.575 -1.823 39.161 1.00 95.00 220 GLU A C 1
ATOM 1692 O O . GLU A 1 220 ? -17.628 -1.779 38.528 1.00 95.00 220 GLU A O 1
ATOM 1697 N N . GLY A 1 221 ? -15.930 -2.974 39.384 1.00 92.81 221 GLY A N 1
ATOM 1698 C CA . GLY A 1 221 ? -16.439 -4.273 38.948 1.00 92.81 221 GLY A CA 1
ATOM 1699 C C . GLY A 1 221 ? -17.694 -4.718 39.702 1.00 92.81 221 GLY A C 1
ATOM 1700 O O . GLY A 1 221 ? -18.589 -5.300 39.095 1.00 92.81 221 GLY A O 1
ATOM 1701 N N . SER A 1 222 ? -17.796 -4.417 41.001 1.00 92.50 222 SER A N 1
ATOM 1702 C CA . SER A 1 222 ? -18.974 -4.767 41.814 1.00 92.50 222 SER A CA 1
ATOM 1703 C C . SER A 1 222 ? -20.204 -3.895 41.528 1.00 92.50 222 SER A C 1
ATOM 1705 O O . SER A 1 222 ? -21.331 -4.379 41.585 1.00 92.50 222 SER A O 1
ATOM 1707 N N . THR A 1 223 ? -19.998 -2.616 41.205 1.00 95.56 223 THR A N 1
ATOM 1708 C CA . THR A 1 223 ? -21.067 -1.657 40.882 1.00 95.56 223 THR A CA 1
ATOM 1709 C C . THR A 1 223 ? -21.338 -1.550 39.386 1.00 95.56 223 THR A C 1
ATOM 1711 O O . THR A 1 223 ? -22.287 -0.871 38.996 1.00 95.56 223 THR A O 1
ATOM 1714 N N . ALA A 1 224 ? -20.488 -2.166 38.560 1.00 95.69 224 ALA A N 1
ATOM 1715 C CA . ALA A 1 224 ? -20.444 -1.997 37.113 1.00 95.69 224 ALA A CA 1
ATOM 1716 C C . ALA A 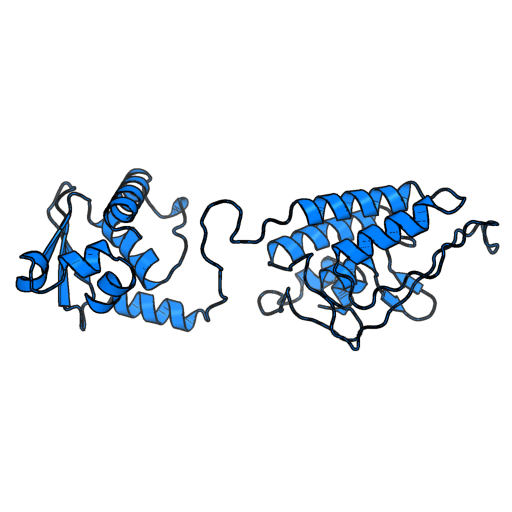1 224 ? -20.440 -0.515 36.684 1.00 95.69 224 ALA A C 1
ATOM 1718 O O . ALA A 1 224 ? -21.087 -0.114 35.712 1.00 95.69 224 ALA A O 1
ATOM 1719 N N . ARG A 1 225 ? -19.723 0.320 37.446 1.00 97.06 225 ARG A N 1
ATOM 1720 C CA . ARG A 1 225 ? -19.651 1.768 37.241 1.00 97.06 225 ARG A CA 1
ATOM 1721 C C . ARG A 1 225 ? -18.210 2.247 37.297 1.00 97.06 225 ARG A C 1
ATOM 1723 O O . ARG A 1 225 ? -17.547 2.062 38.313 1.00 97.06 225 ARG A O 1
ATOM 1730 N N . VAL A 1 226 ? -17.781 2.920 36.237 1.00 96.25 226 VAL A N 1
ATOM 1731 C CA . VAL A 1 226 ? -16.469 3.565 36.119 1.00 96.25 226 VAL A CA 1
ATOM 1732 C C . VAL A 1 226 ? -16.668 5.071 36.159 1.00 96.25 226 VAL A C 1
ATOM 1734 O O . VAL A 1 226 ? -17.553 5.586 35.482 1.00 96.25 226 VAL A O 1
ATOM 1737 N N . GLU A 1 227 ? -15.871 5.786 36.943 1.00 95.75 227 GLU A N 1
ATOM 1738 C CA . GLU A 1 227 ? -15.897 7.250 36.979 1.00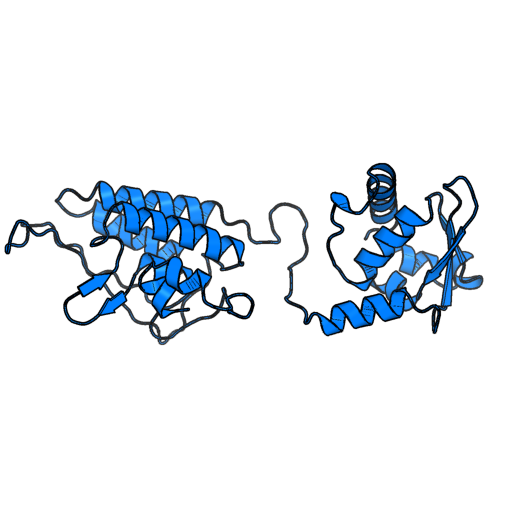 95.75 227 GLU A CA 1
ATOM 1739 C C . GLU A 1 227 ? -14.654 7.796 36.275 1.00 95.75 227 GLU A C 1
ATOM 1741 O O . GLU A 1 227 ? -13.546 7.338 36.549 1.00 95.75 227 GLU A O 1
ATOM 1746 N N . VAL A 1 228 ? -14.840 8.754 35.367 1.00 95.06 228 VAL A N 1
ATOM 1747 C CA . VAL A 1 228 ? -13.754 9.374 34.594 1.00 95.06 228 VAL A CA 1
ATOM 1748 C C . VAL A 1 228 ? -13.828 10.890 34.681 1.00 95.06 228 VAL A C 1
ATOM 1750 O O . VAL A 1 228 ? -14.918 11.468 34.657 1.00 95.06 228 VAL A O 1
ATOM 1753 N N . ASP A 1 229 ? -12.667 11.535 34.753 1.00 93.44 229 ASP A N 1
ATOM 1754 C CA . ASP A 1 229 ? -12.536 12.997 34.759 1.00 93.44 229 ASP A CA 1
ATOM 1755 C C . ASP A 1 229 ? -12.337 13.549 33.341 1.00 93.44 229 ASP A C 1
ATOM 1757 O O . ASP A 1 229 ? -11.480 14.378 33.068 1.00 93.44 229 ASP A O 1
ATOM 1761 N N . SER A 1 230 ? -13.126 13.027 32.408 1.00 93.06 230 SER A N 1
ATOM 1762 C CA . SER A 1 230 ? -13.147 13.455 31.011 1.00 93.06 230 SER A CA 1
ATOM 1763 C C . SER A 1 230 ? -14.576 13.812 30.629 1.00 93.06 230 SER A C 1
ATOM 1765 O O . SER A 1 230 ? -15.534 13.329 31.249 1.00 93.06 230 SER A O 1
ATOM 1767 N N . ASP A 1 231 ? -14.735 14.681 29.635 1.00 92.00 231 ASP A N 1
ATOM 1768 C CA . ASP A 1 231 ? -16.047 14.986 29.082 1.00 92.00 231 ASP A CA 1
ATOM 1769 C C . ASP A 1 231 ? -16.629 13.776 28.319 1.00 92.00 231 ASP A C 1
ATOM 1771 O O . ASP A 1 231 ? -15.937 12.816 27.966 1.00 92.00 231 ASP A O 1
ATOM 1775 N N . ALA A 1 232 ? -17.936 13.805 28.062 1.00 92.94 232 ALA A N 1
ATOM 1776 C CA . ALA A 1 232 ? -18.604 12.706 27.371 1.00 92.94 232 ALA A CA 1
ATOM 1777 C C . ALA A 1 232 ? -18.207 12.569 25.892 1.00 92.94 232 ALA A C 1
ATOM 1779 O O . ALA A 1 232 ? -18.381 11.489 25.331 1.00 92.94 232 ALA A O 1
ATOM 1780 N N . ALA A 1 233 ? -17.729 13.633 25.245 1.00 91.56 233 ALA A N 1
ATOM 1781 C CA . ALA A 1 233 ? -17.309 13.593 23.848 1.00 91.56 233 ALA A CA 1
ATOM 1782 C C . ALA A 1 233 ? -15.982 12.834 23.710 1.00 91.56 233 ALA A C 1
ATOM 1784 O O . ALA A 1 233 ? -15.909 11.896 22.923 1.00 91.56 233 ALA A O 1
ATOM 1785 N N . ALA A 1 234 ? -14.994 13.136 24.550 1.00 92.94 234 ALA A N 1
ATOM 1786 C CA . ALA A 1 234 ? -13.717 12.436 24.631 1.00 92.94 234 ALA A CA 1
ATOM 1787 C C . ALA A 1 234 ? -13.903 10.934 24.895 1.00 92.94 234 ALA A C 1
ATOM 1789 O O . ALA A 1 234 ? -13.323 10.092 24.210 1.00 92.94 234 ALA A O 1
ATOM 1790 N N . VAL A 1 235 ? -14.784 10.578 25.839 1.00 94.31 235 VAL A N 1
ATOM 1791 C CA . VAL A 1 235 ? -15.086 9.168 26.128 1.00 94.31 235 VAL A CA 1
ATOM 1792 C C . VAL A 1 235 ? -15.779 8.494 24.940 1.00 94.31 235 VAL A C 1
ATOM 1794 O O . VAL A 1 235 ? -15.457 7.351 24.629 1.00 94.31 235 VAL A O 1
ATOM 1797 N N . ARG A 1 236 ? -16.702 9.172 24.240 1.00 93.50 236 ARG A N 1
ATOM 1798 C CA . ARG A 1 236 ? -17.337 8.626 23.024 1.00 93.50 236 ARG A CA 1
ATOM 1799 C C . ARG A 1 236 ? -16.326 8.389 21.906 1.00 93.50 236 ARG A C 1
ATOM 1801 O O . ARG A 1 236 ? -16.409 7.347 21.268 1.00 93.50 236 ARG A O 1
ATOM 1808 N N . LEU A 1 237 ? -15.380 9.308 21.706 1.00 92.75 237 LEU A N 1
ATOM 1809 C CA . LEU A 1 237 ? -14.309 9.155 20.719 1.00 92.75 237 LEU A CA 1
ATOM 1810 C C . LEU A 1 237 ? -13.461 7.919 21.024 1.00 92.75 237 LEU A C 1
ATOM 1812 O O . LEU A 1 237 ? -13.305 7.058 20.163 1.00 92.75 237 LEU A O 1
ATOM 1816 N N . LEU A 1 238 ? -13.003 7.776 22.272 1.00 94.06 238 LEU A N 1
ATOM 1817 C CA . LEU A 1 238 ? -12.236 6.600 22.681 1.00 94.06 238 LEU A CA 1
ATOM 1818 C C . LEU A 1 238 ? -13.040 5.304 22.517 1.00 94.06 238 LEU A C 1
ATOM 1820 O O . LEU A 1 238 ? -12.517 4.309 22.020 1.00 94.06 238 LEU A O 1
ATOM 1824 N N . LEU A 1 239 ? -14.318 5.301 22.909 1.00 94.88 239 LEU A N 1
ATOM 1825 C CA . LEU A 1 239 ? -15.180 4.135 22.721 1.00 94.88 239 LEU A CA 1
ATOM 1826 C C . LEU A 1 239 ? -15.375 3.802 21.239 1.00 94.88 239 LEU A C 1
ATOM 1828 O O . LEU A 1 239 ? -15.383 2.623 20.909 1.00 94.88 239 LEU A O 1
ATOM 1832 N N . SER A 1 240 ? -15.485 4.795 20.354 1.00 93.06 240 SER A N 1
ATOM 1833 C CA . SER A 1 240 ? -15.558 4.561 18.908 1.00 93.06 240 SER A CA 1
ATOM 1834 C C . SER A 1 240 ? -14.341 3.768 18.440 1.00 93.06 240 SER A C 1
ATOM 1836 O O . SER A 1 240 ? -14.492 2.655 17.947 1.00 93.06 240 SER A O 1
ATOM 1838 N N . VAL A 1 241 ? -13.135 4.259 18.746 1.00 91.38 241 VAL A N 1
ATOM 1839 C CA . VAL A 1 241 ? -11.870 3.591 18.395 1.00 91.38 241 VAL A CA 1
ATOM 1840 C C . VAL A 1 241 ? -11.792 2.180 18.988 1.00 91.38 241 VAL A C 1
ATOM 1842 O O . VAL A 1 241 ? -11.393 1.241 18.306 1.00 91.38 241 VAL A O 1
ATOM 1845 N N . VAL A 1 242 ? -12.213 1.990 20.242 1.00 93.94 242 VAL A N 1
ATOM 1846 C CA . VAL A 1 242 ? -12.199 0.676 20.909 1.00 93.94 242 VAL A CA 1
ATOM 1847 C C . VAL A 1 242 ? -13.136 -0.337 20.240 1.00 93.94 242 VAL A C 1
ATOM 1849 O O . VAL A 1 242 ? -12.833 -1.531 20.238 1.00 93.94 242 VAL A O 1
ATOM 1852 N N . TYR A 1 243 ? -14.279 0.105 19.709 1.00 94.19 243 TYR A N 1
ATOM 1853 C CA . TYR A 1 243 ? -15.273 -0.785 19.100 1.00 94.19 243 TYR A CA 1
ATOM 1854 C C . TYR A 1 243 ? -15.005 -1.037 17.619 1.00 94.19 243 TYR A C 1
ATOM 1856 O O . TYR A 1 243 ? -15.172 -2.167 17.164 1.00 94.19 243 TYR A O 1
ATOM 1864 N N . THR A 1 244 ? -14.612 -0.007 16.871 1.00 91.62 244 THR A N 1
ATOM 1865 C CA . THR A 1 244 ? -14.497 -0.073 15.409 1.00 91.62 244 THR A CA 1
ATOM 1866 C C . THR A 1 244 ? -13.060 -0.207 14.927 1.00 91.62 244 THR A C 1
ATOM 1868 O O . THR A 1 244 ? -12.828 -0.735 13.841 1.00 91.62 244 THR A O 1
ATOM 1871 N N . GLY A 1 245 ? -12.084 0.240 15.722 1.00 87.44 245 GLY A N 1
ATOM 1872 C CA . GLY A 1 245 ? -10.694 0.383 15.288 1.00 87.44 245 GLY A CA 1
ATOM 1873 C C . GLY A 1 245 ? -10.499 1.463 14.221 1.00 87.44 245 GLY A C 1
ATOM 1874 O O . GLY A 1 245 ? -9.434 1.512 13.606 1.00 87.44 245 GLY A O 1
ATOM 1875 N N . GLU A 1 246 ? -11.517 2.288 13.972 1.00 81.56 246 GLU A N 1
ATOM 1876 C CA . GLU A 1 246 ? -11.475 3.347 12.972 1.00 81.56 246 GLU A CA 1
ATOM 1877 C C . GLU A 1 246 ? -10.712 4.566 13.494 1.00 81.56 246 GLU A C 1
ATOM 1879 O O . GLU A 1 246 ? -10.768 4.903 14.680 1.00 81.56 246 GLU A O 1
ATOM 1884 N N . GLU A 1 247 ? -9.966 5.214 12.600 1.00 73.44 247 GLU A N 1
ATOM 1885 C CA . GLU A 1 247 ? -9.271 6.457 12.915 1.00 73.44 247 GLU A CA 1
ATOM 1886 C C . GLU A 1 247 ? -10.288 7.594 13.004 1.00 73.44 247 GLU A C 1
ATOM 1888 O O . GLU A 1 247 ? -11.122 7.766 12.120 1.00 73.44 247 GLU A O 1
ATOM 1893 N N . VAL A 1 248 ? -10.210 8.383 14.072 1.00 74.25 248 VAL A N 1
ATOM 1894 C CA . VAL A 1 248 ? -11.012 9.601 14.200 1.00 74.25 248 VAL A CA 1
ATOM 1895 C C . VAL A 1 248 ? -10.391 10.673 13.307 1.00 74.25 248 VAL A C 1
ATOM 1897 O O . VAL A 1 248 ? -9.211 10.986 13.473 1.00 74.25 248 VAL A O 1
ATOM 1900 N N . ASP A 1 249 ? -11.170 11.250 12.391 1.00 68.69 249 ASP A N 1
ATOM 1901 C CA . ASP A 1 249 ? -10.729 12.418 11.627 1.00 68.69 249 ASP A CA 1
ATOM 1902 C C . ASP A 1 249 ? -10.621 13.637 12.562 1.00 68.69 249 ASP A C 1
ATOM 1904 O O . ASP A 1 249 ? -11.555 13.975 13.295 1.00 68.69 249 ASP A O 1
ATOM 1908 N N . GLU A 1 250 ? -9.473 14.319 12.538 1.00 64.56 250 GLU A N 1
ATOM 1909 C CA . GLU A 1 250 ? -9.236 15.541 13.316 1.00 64.56 250 GLU A CA 1
ATOM 1910 C C . GLU A 1 250 ? -10.221 16.665 12.951 1.00 64.56 250 GLU A C 1
ATOM 1912 O O . GLU A 1 250 ? -10.445 17.573 13.753 1.00 64.56 250 GLU A O 1
ATOM 1917 N N . ALA A 1 251 ? -10.833 16.613 11.762 1.00 68.00 251 ALA A N 1
ATOM 1918 C CA . ALA A 1 251 ? -11.863 17.558 11.342 1.00 68.00 251 ALA A CA 1
ATOM 1919 C C . ALA A 1 251 ? -13.204 17.375 12.080 1.00 68.00 251 ALA A C 1
ATOM 1921 O O . ALA A 1 251 ? -13.959 18.343 12.213 1.00 68.00 251 ALA A O 1
ATOM 1922 N N . ASP A 1 252 ? -13.489 16.169 12.577 1.00 70.00 252 ASP A N 1
ATOM 1923 C CA . ASP A 1 252 ? -14.799 15.794 13.126 1.00 70.00 252 ASP A CA 1
ATOM 1924 C C . ASP A 1 252 ? -14.889 15.941 14.652 1.00 70.00 252 ASP A C 1
ATOM 1926 O O . ASP A 1 252 ? -15.979 15.870 15.231 1.00 70.00 252 ASP A O 1
ATOM 1930 N N . ALA A 1 253 ? -13.761 16.187 15.323 1.00 77.31 253 ALA A N 1
ATOM 1931 C CA . ALA A 1 253 ? -13.685 16.284 16.773 1.00 77.31 253 ALA A CA 1
ATOM 1932 C C . ALA A 1 253 ? -13.015 17.591 17.238 1.00 77.31 253 ALA A C 1
ATOM 1934 O O . ALA A 1 253 ? -11.963 17.971 16.727 1.00 77.31 253 ALA A O 1
ATOM 1935 N N . PRO A 1 254 ? -13.568 18.283 18.256 1.00 84.75 254 PRO A N 1
ATOM 1936 C CA . PRO A 1 254 ? -12.892 19.417 18.874 1.00 84.75 254 PRO A CA 1
ATOM 1937 C C . PRO A 1 254 ? -11.495 19.020 19.390 1.00 84.75 254 PRO A C 1
ATOM 1939 O O . PRO A 1 254 ? -11.378 17.973 20.036 1.00 84.75 254 PRO A O 1
ATOM 1942 N N . PRO A 1 255 ? -10.453 19.855 19.196 1.00 85.94 255 PRO A N 1
ATOM 1943 C CA . PRO A 1 255 ? -9.084 19.538 19.617 1.00 85.94 255 PRO A CA 1
ATOM 1944 C C . PRO A 1 255 ? -8.958 19.156 21.098 1.00 85.94 255 PRO A C 1
ATOM 1946 O O . PRO A 1 255 ? -8.206 18.246 21.443 1.00 85.94 255 PRO A O 1
ATOM 1949 N N . ASP A 1 256 ? -9.736 19.804 21.967 1.00 87.81 256 ASP A N 1
ATOM 1950 C CA . ASP A 1 256 ? -9.730 19.530 23.407 1.00 87.81 256 ASP A CA 1
ATOM 1951 C C . ASP A 1 256 ? -10.265 18.122 23.726 1.00 87.81 256 ASP A C 1
ATOM 1953 O O . ASP A 1 256 ? -9.709 17.419 24.570 1.00 87.81 256 ASP A O 1
ATOM 1957 N N . SER A 1 257 ? -11.301 17.667 23.011 1.00 88.12 257 SER A N 1
ATOM 1958 C CA . SER A 1 257 ? -11.862 16.322 23.184 1.00 88.12 257 SER A CA 1
ATOM 1959 C C . SER A 1 257 ? -10.937 15.237 22.628 1.00 88.12 257 SER A C 1
ATOM 1961 O O . SER A 1 257 ? -10.876 14.153 23.204 1.00 88.12 257 SER A O 1
ATOM 1963 N N . LEU A 1 258 ? -10.189 15.522 21.553 1.00 89.44 258 LEU A N 1
ATOM 1964 C CA . LEU A 1 258 ? -9.149 14.621 21.038 1.00 89.44 258 LEU A CA 1
ATOM 1965 C C . LEU A 1 258 ? -8.018 14.448 22.051 1.00 89.44 258 LEU A C 1
ATOM 1967 O O . LEU A 1 258 ? -7.636 13.319 22.355 1.00 89.44 258 LEU A O 1
ATOM 1971 N N . LEU A 1 259 ? -7.515 15.550 22.613 1.00 91.56 259 LEU A N 1
ATOM 1972 C CA . LEU A 1 259 ? -6.462 15.497 23.625 1.00 91.56 259 LEU A CA 1
ATOM 1973 C C . LEU A 1 259 ? -6.922 14.716 24.862 1.00 91.56 259 LEU A C 1
ATOM 1975 O O . LEU A 1 259 ? -6.226 13.800 25.299 1.00 91.56 259 LEU A O 1
ATOM 1979 N N . ALA A 1 260 ? -8.123 15.006 25.369 1.00 92.00 260 ALA A N 1
ATOM 1980 C CA . ALA A 1 260 ? -8.697 14.279 26.498 1.00 92.00 260 ALA A CA 1
ATOM 1981 C C . ALA A 1 260 ? -8.919 12.785 26.186 1.00 92.00 260 ALA A C 1
ATOM 1983 O O . ALA A 1 260 ? -8.715 11.937 27.054 1.00 92.00 260 ALA A O 1
ATOM 1984 N N . ALA A 1 261 ? -9.296 12.436 24.950 1.00 92.81 261 ALA A N 1
ATOM 1985 C CA . ALA A 1 261 ? -9.425 11.042 24.527 1.00 92.81 261 ALA A CA 1
ATOM 1986 C C . ALA A 1 261 ? -8.067 10.323 24.502 1.00 92.81 261 ALA A C 1
ATOM 1988 O O . ALA A 1 261 ? -7.988 9.176 24.937 1.00 92.81 261 ALA A O 1
ATOM 1989 N N . VAL A 1 262 ? -6.997 10.991 24.057 1.00 91.44 262 VAL A N 1
ATOM 1990 C CA . VAL A 1 262 ? -5.626 10.448 24.066 1.00 91.44 262 VAL A CA 1
ATOM 1991 C C . VAL A 1 262 ? -5.106 10.261 25.493 1.00 91.44 262 VAL A C 1
ATOM 1993 O O . VAL A 1 262 ? -4.513 9.227 25.802 1.00 91.44 262 VAL A O 1
ATOM 1996 N N . GLU A 1 263 ? -5.351 11.219 26.388 1.00 93.81 263 GLU A N 1
ATOM 1997 C CA . GLU A 1 263 ? -5.003 11.088 27.809 1.00 93.81 263 GLU A CA 1
ATOM 1998 C C . GLU A 1 263 ? -5.739 9.910 28.459 1.00 93.81 263 GLU A C 1
ATOM 2000 O O . GLU A 1 263 ? -5.130 9.111 29.179 1.00 93.81 263 GLU A O 1
ATOM 2005 N N . LEU A 1 264 ? -7.031 9.752 28.155 1.00 94.62 264 LEU A N 1
ATOM 2006 C CA . LEU A 1 264 ? -7.830 8.636 28.648 1.00 94.62 264 LEU A CA 1
ATOM 2007 C C . LEU A 1 264 ? -7.375 7.294 28.055 1.00 94.62 264 LEU A C 1
ATOM 2009 O O . LEU A 1 264 ? -7.295 6.309 28.788 1.00 94.62 264 LEU A O 1
ATOM 2013 N N . ALA A 1 265 ? -7.023 7.252 26.766 1.00 93.62 265 ALA A N 1
ATOM 2014 C CA . ALA A 1 265 ? -6.449 6.071 26.118 1.00 93.62 265 ALA A CA 1
ATOM 2015 C C . ALA A 1 265 ? -5.155 5.641 26.818 1.00 93.62 265 ALA A C 1
ATOM 2017 O O . ALA A 1 265 ? -5.003 4.477 27.190 1.00 93.62 265 ALA A O 1
ATOM 2018 N N . HIS A 1 266 ? -4.275 6.603 27.116 1.00 92.81 266 HIS A N 1
ATOM 2019 C CA . HIS A 1 266 ? -3.055 6.350 27.876 1.00 92.81 266 HIS A CA 1
ATOM 2020 C C . HIS A 1 266 ? -3.351 5.808 29.281 1.00 92.81 266 HIS A C 1
ATOM 2022 O O . HIS A 1 266 ? -2.748 4.820 29.700 1.00 92.81 266 HIS A O 1
ATOM 2028 N N . GLN A 1 267 ? -4.303 6.409 30.003 1.00 93.31 267 GLN A N 1
ATOM 2029 C CA . GLN A 1 267 ? -4.701 5.948 31.337 1.00 93.31 267 GLN A CA 1
ATOM 2030 C C . GLN A 1 267 ? -5.269 4.524 31.310 1.00 93.31 267 GLN A C 1
ATOM 2032 O O . GLN A 1 267 ? -5.080 3.752 32.254 1.00 93.31 267 GLN A O 1
ATOM 2037 N N . TRP A 1 268 ? -5.989 4.179 30.246 1.00 95.00 268 TRP A N 1
ATOM 2038 C CA . TRP A 1 268 ? -6.585 2.866 30.067 1.00 95.00 268 TRP A CA 1
ATOM 2039 C C . TRP A 1 268 ? -5.654 1.866 29.379 1.00 95.00 268 TRP A C 1
ATOM 2041 O O . TRP A 1 268 ? -6.036 0.706 29.305 1.00 95.00 268 TRP A O 1
ATOM 2051 N N . ASP A 1 269 ? -4.437 2.225 28.968 1.00 92.94 269 ASP A N 1
ATOM 2052 C CA . ASP A 1 269 ? -3.533 1.321 28.231 1.00 92.94 269 ASP A CA 1
ATOM 2053 C C . ASP A 1 269 ? -4.222 0.734 26.979 1.00 92.94 269 ASP A C 1
ATOM 2055 O O . ASP A 1 269 ? -4.283 -0.490 26.811 1.00 92.94 269 ASP A O 1
ATOM 2059 N N . VAL A 1 270 ? -4.822 1.622 26.170 1.00 86.44 270 VAL A N 1
ATOM 2060 C CA . VAL A 1 270 ? -5.476 1.343 24.874 1.00 86.44 270 VAL A CA 1
ATOM 2061 C C . VAL A 1 270 ? -4.676 1.972 23.742 1.00 86.44 270 VAL A C 1
ATOM 2063 O O . VAL A 1 270 ? -4.255 3.140 23.906 1.00 86.44 270 VAL A O 1
#

Organism: Alexandrium catenella (NCBI:txid2925)

Foldseek 3Di:
DLQCLLLLPVVVVVPDPCLPPDLQDADLAQFGSLSSLACHDDDVPDTRHLQPDDPVSLVSSLVVLLVSLVSQRAQQRTHDQNRWDKDWDFDDDPPDTDPFRIFPIFIRHRHGSLRSLVSVLVRRVVTDDDCVSSNVSSVSSNVSNVPRDNPQPPPHDDHDDDDDVVQLVVLVVVQVDLPQFQAWEWEQQDPDIDIGTHHLVLLLVQFVQSVVCLDCVHPCVVVSYHYDNADPLLVVQLSSCSRRVDDDDPVVDDPRSVVRNVVVCVVRVD